Protein AF-0000000073393598 (afdb_homodimer)

Solvent-accessible surface area (backbone atoms only — not comparable to full-atom values): 17727 Å² total; per-residue (Å²): 134,82,70,74,71,70,54,75,72,60,70,64,51,89,76,63,52,65,67,56,37,42,49,38,37,44,49,34,50,40,52,52,46,27,72,59,29,50,80,73,75,47,52,47,86,48,45,63,59,40,44,48,28,66,75,59,46,59,45,37,70,65,58,53,20,62,73,59,70,43,54,69,69,61,46,51,52,47,50,51,51,34,37,76,71,49,28,32,44,77,40,70,26,90,89,40,75,89,38,53,37,34,28,58,30,73,62,21,44,54,50,25,52,49,49,51,50,50,50,52,53,54,49,50,55,38,40,66,71,57,73,46,59,63,66,57,54,46,53,52,40,50,49,43,32,54,41,38,50,48,52,39,52,52,51,55,50,50,62,73,74,101,134,83,70,75,67,74,56,74,67,70,69,63,49,89,75,65,51,65,68,56,40,44,50,39,34,45,50,34,50,40,52,52,45,27,71,58,29,49,81,74,76,46,50,49,86,47,46,64,59,39,44,48,28,66,74,59,45,60,45,37,68,65,57,54,20,62,74,58,71,42,53,70,70,61,45,51,52,48,50,51,51,35,37,76,72,50,27,34,44,78,40,70,27,89,89,41,75,89,36,53,35,33,30,58,31,73,63,21,45,55,51,25,52,49,50,51,50,50,50,50,53,55,49,51,54,39,42,65,72,58,75,48,60,62,66,58,53,45,52,51,40,49,47,44,32,53,42,38,51,50,52,37,52,51,52,54,49,50,62,73,75,100

pLDDT: mean 86.16, std 16.55, range [18.06, 98.69]

Foldseek 3Di:
DCPVCPPPCVPVPPPDDPVNVVVVVVVVVQVLLQVPCVVLVDGPLLLQVLLVCLVVQKDFLVVSCVVVVNDSVVSVVSLVVCVVSQQKDWAADPVHRVTIMIGGDPNSNVSNVVSVVSVVVVVVVVCVVVVDDPVVVVVVVVVVVVVVVVVVVVVVVVVVVD/DCPPPPPPCVPVPPPDDPVNVVVVVVVVVQVLLQVPCVVLVDGPLLLLVLLVCLVVQKDFLVVSCVVVVNDSVSSVVSLVVCVVSQQKDWAADPVHRVTIMIGGDPNSNVSNVVSVVSVVVVVVVVCVVVVDDPVVVVVVVVVVVVVVVVVVVVVVVVVVVD

Radius of gyration: 20.67 Å; Cα contacts (8 Å, |Δi|>4): 346; chains: 2; bounding box: 46×52×54 Å

Structure (mmCIF, N/CA/C/O backbone):
data_AF-0000000073393598-model_v1
#
loop_
_entity.id
_entity.type
_entity.pdbx_description
1 polymer 'Transcriptional regulator, MarR family'
#
loop_
_atom_site.group_PDB
_atom_site.id
_atom_site.type_symbol
_atom_site.label_atom_id
_atom_site.label_alt_id
_atom_site.label_comp_id
_atom_site.label_asym_id
_atom_site.label_entity_id
_atom_site.label_seq_id
_atom_site.pdbx_PDB_ins_code
_atom_site.Cartn_x
_atom_site.Cartn_y
_atom_site.Cartn_z
_atom_site.occupancy
_atom_site.B_iso_or_equiv
_atom_site.auth_seq_id
_atom_site.auth_comp_id
_atom_site.auth_asym_id
_atom_site.auth_atom_id
_atom_site.pdbx_PDB_model_num
ATOM 1 N N . MET A 1 1 ? 19.641 10.109 -24.188 1 18.06 1 MET A N 1
ATOM 2 C CA . MET A 1 1 ? 18.344 10.547 -23.672 1 18.06 1 MET A CA 1
ATOM 3 C C . MET A 1 1 ? 17.469 9.344 -23.344 1 18.06 1 MET A C 1
ATOM 5 O O . MET A 1 1 ? 16.766 8.828 -24.203 1 18.06 1 MET A O 1
ATOM 9 N N . ILE A 1 2 ? 17.922 8.297 -22.75 1 20.64 2 ILE A N 1
ATOM 10 C CA . ILE A 1 2 ? 17.547 6.887 -22.719 1 20.64 2 ILE A CA 1
ATOM 11 C C . ILE A 1 2 ? 16.266 6.707 -21.922 1 20.64 2 ILE A C 1
ATOM 13 O O . ILE A 1 2 ? 16.234 6.961 -20.719 1 20.64 2 ILE A O 1
ATOM 17 N N . PHE A 1 3 ? 15.148 7.117 -22.516 1 23.72 3 PHE A N 1
ATOM 18 C CA . PHE A 1 3 ? 13.734 6.902 -22.219 1 23.72 3 PHE A CA 1
ATOM 19 C C . PHE A 1 3 ? 13.5 5.496 -21.688 1 23.72 3 PHE A C 1
ATOM 21 O O . PHE A 1 3 ? 13.703 4.512 -22.406 1 23.72 3 PHE A O 1
ATOM 28 N N . MET A 1 4 ? 14 5.25 -20.688 1 27.27 4 MET A N 1
ATOM 29 C CA . MET A 1 4 ? 13.781 3.896 -20.188 1 27.27 4 MET A CA 1
ATOM 30 C C . MET A 1 4 ? 12.336 3.465 -20.406 1 27.27 4 MET A C 1
ATOM 32 O O . MET A 1 4 ? 11.406 4.168 -20 1 27.27 4 MET A O 1
ATOM 36 N N . LYS A 1 5 ? 12.055 2.867 -21.516 1 28.53 5 LYS A N 1
ATOM 37 C CA . LYS A 1 5 ? 10.812 2.316 -22.047 1 28.53 5 LYS A CA 1
ATOM 38 C C . LYS A 1 5 ? 10 1.634 -20.953 1 28.53 5 LYS A C 1
ATOM 40 O O . LYS A 1 5 ? 10.43 0.616 -20.406 1 28.53 5 LYS A O 1
ATOM 45 N N . CYS A 1 6 ? 9.594 2.367 -20.094 1 33.41 6 CYS A N 1
ATOM 46 C CA . CYS A 1 6 ? 8.539 1.72 -19.328 1 33.41 6 CYS A CA 1
ATOM 47 C C . CYS A 1 6 ? 7.645 0.88 -20.234 1 33.41 6 CYS A C 1
ATOM 49 O O . CYS A 1 6 ? 7.035 1.401 -21.156 1 33.41 6 CYS A O 1
ATOM 51 N N . ASP A 1 7 ? 7.926 -0.216 -20.594 1 34.25 7 ASP A N 1
ATOM 52 C CA . ASP A 1 7 ? 7.18 -1.034 -21.547 1 34.25 7 ASP A CA 1
ATOM 53 C C . ASP A 1 7 ? 5.68 -0.964 -21.266 1 34.25 7 ASP A C 1
ATOM 55 O O . ASP A 1 7 ? 5.195 -1.534 -20.297 1 34.25 7 ASP A O 1
ATOM 59 N N . VAL A 1 8 ? 4.996 0.08 -21.578 1 41.62 8 VAL A N 1
ATOM 60 C CA . VAL A 1 8 ? 3.547 0.219 -21.672 1 41.62 8 VAL A CA 1
ATOM 61 C C . VAL A 1 8 ? 2.908 -1.154 -21.859 1 41.62 8 VAL A C 1
ATOM 63 O O . VAL A 1 8 ? 1.719 -1.336 -21.594 1 41.62 8 VAL A O 1
ATOM 66 N N . ASN A 1 9 ? 3.629 -1.902 -22.531 1 44.19 9 ASN A N 1
ATOM 67 C CA . ASN A 1 9 ? 3.143 -3.266 -22.719 1 44.19 9 ASN A CA 1
ATOM 68 C C . ASN A 1 9 ? 3.18 -4.059 -21.422 1 44.19 9 ASN A C 1
ATOM 70 O O . ASN A 1 9 ? 2.912 -5.262 -21.406 1 44.19 9 ASN A O 1
ATOM 74 N N . LEU A 1 10 ? 3.639 -3.291 -20.469 1 46.38 10 LEU A N 1
ATOM 75 C CA . LEU A 1 10 ? 3.717 -3.85 -19.125 1 46.38 10 LEU A CA 1
ATOM 76 C C . LEU A 1 10 ? 2.332 -3.951 -18.484 1 46.38 10 LEU A C 1
ATOM 78 O O . LEU A 1 10 ? 1.525 -3.023 -18.609 1 46.38 10 LEU A O 1
ATOM 82 N N . PHE A 1 11 ? 1.829 -4.984 -18.375 1 58.16 11 PHE A N 1
ATOM 83 C CA . PHE A 1 11 ? 0.597 -5.371 -17.703 1 58.16 11 PHE A CA 1
ATOM 84 C C . PHE A 1 11 ? -0.546 -5.512 -18.703 1 58.16 11 PHE A C 1
ATOM 86 O O . PHE A 1 11 ? -1.709 -5.289 -18.359 1 58.16 11 PHE A O 1
ATOM 93 N N . LYS A 1 12 ? -0.204 -5.367 -19.953 1 54.5 12 LYS A N 1
ATOM 94 C CA . LYS A 1 12 ? -1.256 -5.488 -20.953 1 54.5 12 LYS A CA 1
ATOM 95 C C . LYS A 1 12 ? -2.035 -6.789 -20.781 1 54.5 12 LYS A C 1
ATOM 97 O O . LYS A 1 12 ? -3.084 -6.977 -21.406 1 54.5 12 LYS A O 1
ATOM 102 N N . ASN A 1 13 ? -1.467 -7.602 -19.938 1 56.19 13 ASN A N 1
ATOM 103 C CA . ASN A 1 13 ? -2.17 -8.875 -19.828 1 56.19 13 ASN A CA 1
ATOM 104 C C . ASN A 1 13 ? -3.461 -8.734 -19.031 1 56.19 13 ASN A C 1
ATOM 106 O O . ASN A 1 13 ? -3.473 -8.117 -17.969 1 56.19 13 ASN A O 1
ATOM 110 N N . ASP A 1 14 ? -4.574 -9.008 -19.688 1 57.41 14 ASP A N 1
ATOM 111 C CA . ASP A 1 14 ? -5.934 -8.992 -19.156 1 57.41 14 ASP A CA 1
ATOM 112 C C . ASP A 1 14 ? -6.016 -9.695 -17.812 1 57.41 14 ASP A C 1
ATOM 114 O O . ASP A 1 14 ? -7.035 -9.617 -17.125 1 57.41 14 ASP A O 1
ATOM 118 N N . ASP A 1 15 ? -4.891 -10.117 -17.406 1 68.38 15 ASP A N 1
ATOM 119 C CA . ASP A 1 15 ? -5.039 -10.961 -16.219 1 68.38 15 ASP A CA 1
ATOM 120 C C . ASP A 1 15 ? -4.516 -10.242 -14.977 1 68.38 15 ASP A C 1
ATOM 122 O O . ASP A 1 15 ? -4.52 -10.812 -13.883 1 68.38 15 ASP A O 1
ATOM 126 N N . ILE A 1 16 ? -4.188 -9.031 -15.258 1 77.38 16 ILE A N 1
ATOM 127 C CA . ILE A 1 16 ? -3.691 -8.336 -14.07 1 77.38 16 ILE A CA 1
ATOM 128 C C . ILE A 1 16 ? -4.867 -7.832 -13.234 1 77.38 16 ILE A C 1
ATOM 130 O O . ILE A 1 16 ? -5.805 -7.234 -13.773 1 77.38 16 ILE A O 1
ATOM 134 N N . LYS A 1 17 ? -4.77 -8.125 -11.992 1 81.62 17 LYS A N 1
ATOM 135 C CA . LYS A 1 17 ? -5.867 -7.82 -11.078 1 81.62 17 LYS A CA 1
ATOM 136 C C . LYS A 1 17 ? -5.793 -6.371 -10.594 1 81.62 17 LYS A C 1
ATOM 138 O O . LYS A 1 17 ? -4.719 -5.773 -10.578 1 81.62 17 LYS A O 1
ATOM 143 N N . PHE A 1 18 ? -6.906 -5.809 -10.281 1 87.19 18 PHE A N 1
ATOM 144 C CA . PHE A 1 18 ? -7.062 -4.465 -9.742 1 87.19 18 PHE A CA 1
ATOM 145 C C . PHE A 1 18 ? -6.125 -4.242 -8.555 1 87.19 18 PHE A C 1
ATOM 147 O O . PHE A 1 18 ? -5.438 -3.221 -8.484 1 87.19 18 PHE A O 1
ATOM 154 N N . ILE A 1 19 ? -6.043 -5.223 -7.703 1 89.25 19 ILE A N 1
ATOM 155 C CA . ILE A 1 19 ? -5.281 -5.098 -6.465 1 89.25 19 ILE A CA 1
ATOM 156 C C . ILE A 1 19 ? -3.789 -5.012 -6.781 1 89.25 19 ILE A C 1
ATOM 158 O O . ILE A 1 19 ? -3.031 -4.355 -6.062 1 89.25 19 ILE A O 1
ATOM 162 N N . THR A 1 20 ? -3.371 -5.621 -7.855 1 90.75 20 THR A N 1
ATOM 163 C CA . THR A 1 20 ? -1.98 -5.543 -8.289 1 90.75 20 THR A CA 1
ATOM 164 C C . THR A 1 20 ? -1.613 -4.109 -8.664 1 90.75 20 THR A C 1
ATOM 166 O O . THR A 1 20 ? -0.559 -3.607 -8.266 1 90.75 20 THR A O 1
ATOM 169 N N . PHE A 1 21 ? -2.49 -3.484 -9.352 1 91.56 21 PHE A N 1
ATOM 170 C CA . PHE A 1 21 ? -2.26 -2.096 -9.727 1 91.56 21 PHE A CA 1
ATOM 171 C C . PHE A 1 21 ? -2.18 -1.203 -8.5 1 91.56 21 PHE A C 1
ATOM 173 O O . PHE A 1 21 ? -1.275 -0.373 -8.383 1 91.56 21 PHE A O 1
ATOM 180 N N . ILE A 1 22 ? -3.059 -1.401 -7.555 1 93.81 22 ILE A N 1
ATOM 181 C CA . ILE A 1 22 ? -3.086 -0.609 -6.332 1 93.81 22 ILE A CA 1
ATOM 182 C C . ILE A 1 22 ? -1.756 -0.749 -5.594 1 93.81 22 ILE A C 1
ATOM 184 O O . ILE A 1 22 ? -1.181 0.246 -5.145 1 93.81 22 ILE A O 1
ATOM 188 N N . SER A 1 23 ? -1.284 -1.948 -5.527 1 94.25 23 SER A N 1
ATOM 189 C CA . SER A 1 23 ? -0.05 -2.227 -4.801 1 94.25 23 SER A CA 1
ATOM 190 C C . SER A 1 23 ? 1.146 -1.551 -5.461 1 94.25 23 SER A C 1
ATOM 192 O O . SER A 1 23 ? 2.006 -0.991 -4.777 1 94.25 23 SER A O 1
ATOM 194 N N . ILE A 1 24 ? 1.188 -1.617 -6.75 1 93.44 24 ILE A N 1
ATOM 195 C CA . ILE A 1 24 ? 2.301 -1.023 -7.484 1 93.44 24 ILE A CA 1
ATOM 196 C C . ILE A 1 24 ? 2.262 0.496 -7.34 1 93.44 24 ILE A C 1
ATOM 198 O O . ILE A 1 24 ? 3.285 1.127 -7.07 1 93.44 24 ILE A O 1
ATOM 202 N N . ILE A 1 25 ? 1.085 1.089 -7.523 1 94.31 25 ILE A N 1
ATOM 203 C CA . ILE A 1 25 ? 0.929 2.533 -7.398 1 94.31 25 ILE A CA 1
ATOM 204 C C . ILE A 1 25 ? 1.371 2.98 -6.008 1 94.31 25 ILE A C 1
ATOM 206 O O . ILE A 1 25 ? 2.127 3.945 -5.871 1 94.31 25 ILE A O 1
ATOM 210 N N . HIS A 1 26 ? 0.878 2.305 -5.031 1 95.44 26 HIS A N 1
ATOM 211 C CA . HIS A 1 26 ? 1.228 2.641 -3.656 1 95.44 26 HIS A CA 1
ATOM 212 C C . HIS A 1 26 ? 2.736 2.568 -3.438 1 95.44 26 HIS A C 1
ATOM 214 O O . HIS A 1 26 ? 3.324 3.463 -2.828 1 95.44 26 HIS A O 1
ATOM 220 N N . ARG A 1 27 ? 3.354 1.553 -3.896 1 94.19 27 ARG A N 1
ATOM 221 C CA . ARG A 1 27 ? 4.793 1.381 -3.727 1 94.19 27 ARG A CA 1
ATOM 222 C C . ARG A 1 27 ? 5.562 2.486 -4.438 1 94.19 27 ARG A C 1
ATOM 224 O O . ARG A 1 27 ? 6.551 3.004 -3.908 1 94.19 27 ARG A O 1
ATOM 231 N N . GLN A 1 28 ? 5.18 2.732 -5.676 1 94.12 28 GLN A N 1
ATOM 232 C CA . GLN A 1 28 ? 5.852 3.791 -6.422 1 94.12 28 GLN A CA 1
ATOM 233 C C . GLN A 1 28 ? 5.75 5.129 -5.695 1 94.12 28 GLN A C 1
ATOM 235 O O . GLN A 1 28 ? 6.719 5.891 -5.652 1 94.12 28 GLN A O 1
ATOM 240 N N . TYR A 1 29 ? 4.57 5.414 -5.188 1 95.31 29 TYR A N 1
ATOM 241 C CA . TYR A 1 29 ? 4.367 6.652 -4.441 1 95.31 29 TYR A CA 1
ATOM 242 C C . TYR A 1 29 ? 5.246 6.695 -3.201 1 95.31 29 TYR A C 1
ATOM 244 O O . TYR A 1 29 ? 5.832 7.734 -2.881 1 95.31 29 TYR A O 1
ATOM 252 N N . MET A 1 30 ? 5.293 5.59 -2.473 1 95 30 MET A N 1
ATOM 253 C CA . MET A 1 30 ? 6.121 5.52 -1.271 1 95 30 MET A CA 1
ATOM 254 C C . MET A 1 30 ? 7.586 5.785 -1.604 1 95 30 MET A C 1
ATOM 256 O O . MET A 1 30 ? 8.273 6.488 -0.867 1 95 30 MET A O 1
ATOM 260 N N . ILE A 1 31 ? 8.055 5.215 -2.654 1 94 31 ILE A N 1
ATOM 261 C CA . ILE A 1 31 ? 9.43 5.43 -3.08 1 94 31 ILE A CA 1
ATOM 262 C C . ILE A 1 31 ? 9.641 6.902 -3.42 1 94 31 ILE A C 1
ATOM 264 O O . ILE A 1 31 ? 10.633 7.508 -2.992 1 94 31 ILE A O 1
ATOM 268 N N . TYR A 1 32 ? 8.711 7.453 -4.168 1 94.44 32 TYR A N 1
ATOM 269 C CA . TYR A 1 32 ? 8.742 8.859 -4.555 1 94.44 32 TYR A CA 1
ATOM 270 C C . TYR A 1 32 ? 8.852 9.758 -3.33 1 94.44 32 TYR A C 1
ATOM 272 O O . TYR A 1 32 ? 9.711 10.648 -3.281 1 94.44 32 TYR A O 1
ATOM 280 N N . LEU A 1 33 ? 8.039 9.516 -2.305 1 95.69 33 LEU A N 1
ATOM 281 C CA . LEU A 1 33 ? 8.031 10.344 -1.102 1 95.69 33 LEU A CA 1
ATOM 282 C C . LEU A 1 33 ? 9.281 10.102 -0.266 1 95.69 33 LEU A C 1
ATOM 284 O O . LEU A 1 33 ? 9.82 11.039 0.333 1 95.69 33 LEU A O 1
ATOM 288 N N . ASN A 1 34 ? 9.766 8.914 -0.202 1 95.19 34 ASN A N 1
ATOM 289 C CA . ASN A 1 34 ? 10.938 8.57 0.603 1 95.19 34 ASN A CA 1
ATOM 290 C C . ASN A 1 34 ? 12.203 9.211 0.05 1 95.19 34 ASN A C 1
ATOM 292 O O . ASN A 1 34 ? 13.18 9.406 0.782 1 95.19 34 ASN A O 1
ATOM 296 N N . ASN A 1 35 ? 12.188 9.43 -1.208 1 93 35 ASN A N 1
ATOM 297 C CA . ASN A 1 35 ? 13.336 10.125 -1.777 1 93 35 ASN A CA 1
ATOM 298 C C . ASN A 1 35 ? 13.586 11.453 -1.075 1 93 35 ASN A C 1
ATOM 300 O O . ASN A 1 35 ? 14.734 11.883 -0.938 1 93 35 ASN A O 1
ATOM 304 N N . TYR A 1 36 ? 12.562 12.047 -0.613 1 93 36 TYR A N 1
ATOM 305 C CA . TYR A 1 36 ? 12.672 13.297 0.124 1 93 36 TYR A CA 1
ATOM 306 C C . TYR A 1 36 ? 12.766 13.039 1.623 1 93 36 TYR A C 1
ATOM 308 O O . TYR A 1 36 ? 13.617 13.617 2.303 1 93 36 TYR A O 1
ATOM 316 N N . LEU A 1 37 ? 12.008 12.141 2.168 1 96.5 37 LEU A N 1
ATOM 317 C CA . LEU A 1 37 ? 11.812 12.039 3.609 1 96.5 37 LEU A CA 1
ATOM 318 C C . LEU A 1 37 ? 12.992 11.336 4.273 1 96.5 37 LEU A C 1
ATOM 320 O O . LEU A 1 37 ? 13.219 11.492 5.473 1 96.5 37 LEU A O 1
ATOM 324 N N . LYS A 1 38 ? 13.719 10.625 3.498 1 92.69 38 LYS A N 1
ATOM 325 C CA . LYS A 1 38 ? 14.891 9.953 4.043 1 92.69 38 LYS A CA 1
ATOM 326 C C . LYS A 1 38 ? 15.875 10.953 4.645 1 92.69 38 LYS A C 1
ATOM 328 O O . LYS A 1 38 ? 16.484 10.688 5.684 1 92.69 38 LYS A O 1
ATOM 333 N N . LYS A 1 39 ? 16 12.023 3.99 1 94.56 39 LYS A N 1
ATOM 334 C CA . LYS A 1 39 ? 16.938 13.055 4.457 1 94.56 39 LYS A CA 1
ATOM 335 C C . LYS A 1 39 ? 16.453 13.672 5.766 1 94.56 39 LYS A C 1
ATOM 337 O O . LYS A 1 39 ? 17.25 14.219 6.527 1 94.56 39 LYS A O 1
ATOM 342 N N . GLU A 1 40 ? 15.18 13.602 6 1 96 40 GLU A N 1
ATOM 343 C CA . GLU A 1 40 ? 14.594 14.156 7.215 1 96 40 GLU A CA 1
ATOM 344 C C . GLU A 1 40 ? 14.602 13.133 8.344 1 96 40 GLU A C 1
ATOM 346 O O . GLU A 1 40 ? 14.203 13.438 9.469 1 96 40 GLU A O 1
ATOM 351 N N . GLY A 1 41 ? 15.016 11.867 8.07 1 95.69 41 GLY A N 1
ATOM 352 C CA . GLY A 1 41 ? 15.117 10.828 9.086 1 95.69 41 GLY A CA 1
ATOM 353 C C . GLY A 1 41 ? 13.805 10.117 9.344 1 95.69 41 GLY A C 1
ATOM 354 O O . GLY A 1 41 ? 13.633 9.469 10.375 1 95.69 41 GLY A O 1
ATOM 355 N N . ILE A 1 42 ? 12.828 10.383 8.539 1 97 42 ILE A N 1
ATOM 356 C CA . ILE A 1 42 ? 11.555 9.688 8.633 1 97 42 ILE A CA 1
ATOM 357 C C . ILE A 1 42 ? 11.219 9.039 7.289 1 97 42 ILE A C 1
ATOM 359 O O . ILE A 1 42 ? 12.023 9.078 6.355 1 97 42 ILE A O 1
ATOM 363 N N . THR A 1 43 ? 10.055 8.32 7.223 1 96.25 43 THR A N 1
ATOM 364 C CA . THR A 1 43 ? 9.664 7.621 6.004 1 96.25 43 THR A CA 1
ATOM 365 C C . THR A 1 43 ? 8.266 8.047 5.566 1 96.25 43 THR A C 1
ATOM 367 O O . THR A 1 43 ? 7.578 8.781 6.281 1 96.25 43 THR A O 1
ATOM 370 N N . ALA A 1 44 ? 7.887 7.559 4.41 1 96.25 44 ALA A N 1
ATOM 371 C CA . ALA A 1 44 ? 6.586 7.871 3.83 1 96.25 44 ALA A CA 1
ATOM 372 C C . ALA A 1 44 ? 5.453 7.391 4.734 1 96.25 44 ALA A C 1
ATOM 374 O O . ALA A 1 44 ? 4.336 7.914 4.672 1 96.25 44 ALA A O 1
ATOM 375 N N . SER A 1 45 ? 5.664 6.43 5.594 1 95.25 45 SER A N 1
ATOM 376 C CA . SER A 1 45 ? 4.641 5.91 6.496 1 95.25 45 SER A CA 1
ATOM 377 C C . SER A 1 45 ? 4.242 6.953 7.535 1 95.25 45 SER A C 1
ATOM 379 O O . SER A 1 45 ? 3.182 6.844 8.156 1 95.25 45 SER A O 1
ATOM 381 N N . HIS A 1 46 ? 5.031 7.926 7.734 1 97.31 46 HIS A N 1
ATOM 382 C CA . HIS A 1 46 ? 4.758 8.969 8.719 1 97.31 46 HIS A CA 1
ATOM 383 C C . HIS A 1 46 ? 4.016 10.141 8.086 1 97.31 46 HIS A C 1
ATOM 385 O O . HIS A 1 46 ? 3.453 10.977 8.797 1 97.31 46 HIS A O 1
ATOM 391 N N . ALA A 1 47 ? 3.969 10.203 6.785 1 96.31 47 ALA A N 1
ATOM 392 C CA . ALA A 1 47 ? 3.453 11.344 6.039 1 96.31 47 ALA A CA 1
ATOM 393 C C . ALA A 1 47 ? 1.98 11.594 6.355 1 96.31 47 ALA A C 1
ATOM 395 O O . ALA A 1 47 ? 1.556 12.734 6.523 1 96.31 47 ALA A O 1
ATOM 396 N N . PRO A 1 48 ? 1.164 10.539 6.465 1 94.88 48 PRO A N 1
ATOM 397 C CA . PRO A 1 48 ? -0.25 10.781 6.758 1 94.88 48 PRO A CA 1
ATOM 398 C C . PRO A 1 48 ? -0.462 11.531 8.07 1 94.88 48 PRO A C 1
ATOM 400 O O . PRO A 1 48 ? -1.332 12.398 8.156 1 94.88 48 PRO A O 1
ATOM 403 N N . ILE A 1 49 ? 0.344 11.258 9.023 1 96.38 49 ILE A N 1
ATOM 404 C CA . ILE A 1 49 ? 0.212 11.891 10.336 1 96.38 49 ILE A CA 1
ATOM 405 C C . ILE A 1 49 ? 0.548 13.375 10.227 1 96.38 49 ILE A C 1
ATOM 407 O O . ILE A 1 49 ? -0.212 14.227 10.695 1 96.38 49 ILE A O 1
ATOM 411 N N . LEU A 1 50 ? 1.641 13.688 9.578 1 97.44 50 LEU A N 1
ATOM 412 C CA . LEU A 1 50 ? 2.068 15.07 9.414 1 97.44 50 LEU A CA 1
ATOM 413 C C . LEU A 1 50 ? 1.054 15.852 8.586 1 97.44 50 LEU A C 1
ATOM 415 O O . LEU A 1 50 ? 0.729 17 8.922 1 97.44 50 LEU A O 1
ATOM 419 N N . SER A 1 51 ? 0.593 15.242 7.555 1 94.75 51 SER A N 1
ATOM 420 C CA . SER A 1 51 ? -0.387 15.891 6.691 1 94.75 51 SER A CA 1
ATOM 421 C C . SER A 1 51 ? -1.682 16.172 7.441 1 94.75 51 SER A C 1
ATOM 423 O O . SER A 1 51 ? -2.281 17.25 7.277 1 94.75 51 SER A O 1
ATOM 425 N N . TYR A 1 52 ? -2.113 15.211 8.219 1 94.06 52 TYR A N 1
ATOM 426 C CA . TYR A 1 52 ? -3.344 15.367 8.984 1 94.06 52 TYR A CA 1
ATOM 427 C C . TYR A 1 52 ? -3.221 16.516 9.977 1 94.06 52 TYR A C 1
ATOM 429 O O . TYR A 1 52 ? -4.141 17.312 10.125 1 94.06 52 TYR A O 1
ATOM 437 N N . LEU A 1 53 ? -2.137 16.625 10.609 1 96.12 53 LEU A N 1
ATOM 438 C CA . LEU A 1 53 ? -1.909 17.656 11.617 1 96.12 53 LEU A CA 1
ATOM 439 C C . LEU A 1 53 ? -1.746 19.016 10.977 1 96.12 53 LEU A C 1
ATOM 441 O O . LEU A 1 53 ? -2.016 20.047 11.609 1 96.12 53 LEU A O 1
ATOM 445 N N . LEU A 1 54 ? -1.229 19 9.773 1 94.25 54 LEU A N 1
ATOM 446 C CA . LEU A 1 54 ? -1.173 20.266 9.031 1 94.25 54 LEU A CA 1
ATOM 447 C C . LEU A 1 54 ? -2.576 20.797 8.75 1 94.25 54 LEU A C 1
ATOM 449 O O . LEU A 1 54 ? -2.818 22 8.836 1 94.25 54 LEU A O 1
ATOM 453 N N . TYR A 1 55 ? -3.434 19.906 8.438 1 90.19 55 TYR A N 1
ATOM 454 C CA . TYR A 1 55 ? -4.805 20.25 8.078 1 90.19 55 TYR A CA 1
ATOM 455 C C . TYR A 1 55 ? -5.625 20.594 9.32 1 90.19 55 TYR A C 1
ATOM 457 O O . TYR A 1 55 ? -6.379 21.578 9.32 1 90.19 55 TYR A O 1
ATOM 465 N N . LYS A 1 56 ? -5.52 19.844 10.453 1 91.31 56 LYS A N 1
ATOM 466 C CA . LYS A 1 56 ? -6.383 19.969 11.625 1 91.31 56 LYS A CA 1
ATOM 467 C C . LYS A 1 56 ? -5.723 20.828 12.695 1 91.31 56 LYS A C 1
ATOM 469 O O . LYS A 1 56 ? -6.387 21.297 13.625 1 91.31 56 LYS A O 1
ATOM 474 N N . ASP A 1 57 ? -4.391 21.062 12.617 1 91 57 ASP A N 1
ATOM 475 C CA . ASP A 1 57 ? -3.566 21.781 13.578 1 91 57 ASP A CA 1
ATOM 476 C C . ASP A 1 57 ? -3.357 20.969 14.852 1 91 57 ASP A C 1
ATOM 478 O O . ASP A 1 57 ? -2.221 20.656 15.211 1 91 57 ASP A O 1
ATOM 482 N N . ILE A 1 58 ? -4.566 20.609 15.5 1 93.12 58 ILE A N 1
ATOM 483 C CA . ILE A 1 58 ? -4.516 19.766 16.688 1 93.12 58 ILE A CA 1
ATOM 484 C C . ILE A 1 58 ? -5.371 18.516 16.469 1 93.12 58 ILE A C 1
ATOM 486 O O . ILE A 1 58 ? -6.477 18.609 15.938 1 93.12 58 ILE A O 1
ATOM 490 N N . SER A 1 59 ? -4.758 17.391 16.859 1 94.56 59 SER A N 1
ATOM 491 C CA . SER A 1 59 ? -5.527 16.141 16.781 1 94.56 59 SER A CA 1
ATOM 492 C C . SER A 1 59 ? -5.035 15.117 17.797 1 94.56 59 SER A C 1
ATOM 494 O O . SER A 1 59 ? -4.207 15.43 18.656 1 94.56 59 SER A O 1
ATOM 496 N N . TYR A 1 60 ? -5.68 13.922 17.766 1 94.56 60 TYR A N 1
ATOM 497 C CA . TYR A 1 60 ? -5.395 12.844 18.688 1 94.56 60 TYR A CA 1
ATOM 498 C C . TYR A 1 60 ? -5.016 11.57 17.953 1 94.56 60 TYR A C 1
ATOM 500 O O . TYR A 1 60 ? -5.402 11.375 16.797 1 94.56 60 TYR A O 1
ATOM 508 N N . GLN A 1 61 ? -4.203 10.797 18.641 1 94.19 61 GLN A N 1
ATOM 509 C CA . GLN A 1 61 ? -3.709 9.562 18.047 1 94.19 61 GLN A CA 1
ATOM 510 C C . GLN A 1 61 ? -4.855 8.711 17.5 1 94.19 61 GLN A C 1
ATOM 512 O O . GLN A 1 61 ? -4.793 8.219 16.375 1 94.19 61 GLN A O 1
ATOM 517 N N . GLU A 1 62 ? -5.887 8.625 18.281 1 93.19 62 GLU A N 1
ATOM 518 C CA . GLU A 1 62 ? -7.027 7.789 17.906 1 93.19 62 GLU A CA 1
ATOM 519 C C . GLU A 1 62 ? -7.723 8.328 16.656 1 93.19 62 GLU A C 1
ATOM 521 O O . GLU A 1 62 ? -8.125 7.562 15.781 1 93.19 62 GLU A O 1
ATOM 526 N N . GLU A 1 63 ? -7.867 9.578 16.594 1 92.44 63 GLU A N 1
ATOM 527 C CA . GLU A 1 63 ? -8.516 10.211 15.453 1 92.44 63 GLU A CA 1
ATOM 528 C C . GLU A 1 63 ? -7.723 9.992 14.172 1 92.44 63 GLU A C 1
ATOM 530 O O . GLU A 1 63 ? -8.289 9.664 13.133 1 92.44 63 GLU A O 1
ATOM 535 N N . ILE A 1 64 ? -6.441 10.164 14.281 1 93.06 64 ILE A N 1
ATOM 536 C CA . ILE A 1 64 ? -5.566 9.984 13.125 1 93.06 64 ILE A CA 1
ATOM 537 C C . ILE A 1 64 ? -5.605 8.531 12.664 1 93.06 64 ILE A C 1
ATOM 539 O O . ILE A 1 64 ? -5.777 8.25 11.477 1 93.06 64 ILE A O 1
ATOM 543 N N . GLY A 1 65 ? -5.469 7.617 13.578 1 93.62 65 GLY A N 1
ATOM 544 C CA . GLY A 1 65 ? -5.547 6.203 13.258 1 93.62 65 GLY A CA 1
ATOM 545 C C . GLY A 1 65 ? -6.859 5.809 12.602 1 93.62 65 GLY A C 1
ATOM 546 O O . GLY A 1 65 ? -6.867 5.086 11.602 1 93.62 65 GLY A O 1
ATOM 547 N N . ASN A 1 66 ? -7.977 6.324 13.117 1 90 66 ASN A N 1
ATOM 548 C CA . ASN A 1 66 ? -9.305 6.039 12.586 1 90 66 ASN A CA 1
ATOM 549 C C . ASN A 1 66 ? -9.469 6.602 11.18 1 90 66 ASN A C 1
ATOM 551 O O . ASN A 1 66 ? -10.086 5.969 10.32 1 90 66 ASN A O 1
ATOM 555 N N . HIS A 1 67 ? -8.953 7.785 10.984 1 87.5 67 HIS A N 1
ATOM 556 C CA . HIS A 1 67 ? -9.094 8.445 9.695 1 87.5 67 HIS A CA 1
ATOM 557 C C . HIS A 1 67 ? -8.383 7.668 8.594 1 87.5 67 HIS A C 1
ATOM 559 O O . HIS A 1 67 ? -8.93 7.488 7.504 1 87.5 67 HIS A O 1
ATOM 565 N N . PHE A 1 68 ? -7.215 7.133 8.867 1 89.5 68 PHE A N 1
ATOM 566 C CA . PHE A 1 68 ? -6.41 6.477 7.844 1 89.5 68 PHE A CA 1
ATOM 567 C C . PHE A 1 68 ? -6.484 4.961 7.98 1 89.5 68 PHE A C 1
ATOM 569 O O . PHE A 1 68 ? -5.852 4.23 7.2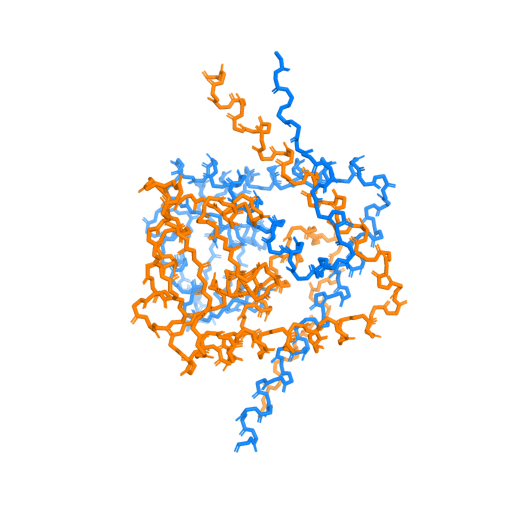19 1 89.5 68 PHE A O 1
ATOM 576 N N . LYS A 1 69 ? -7.262 4.484 8.961 1 89.62 69 LYS A N 1
ATOM 577 C CA . LYS A 1 69 ? -7.457 3.059 9.211 1 89.62 69 LYS A CA 1
ATOM 578 C C . LYS A 1 69 ? -6.129 2.367 9.516 1 89.62 69 LYS A C 1
ATOM 580 O O . LYS A 1 69 ? -5.816 1.327 8.93 1 89.62 69 LYS A O 1
ATOM 585 N N . ILE A 1 70 ? -5.426 3.004 10.352 1 91.56 70 ILE 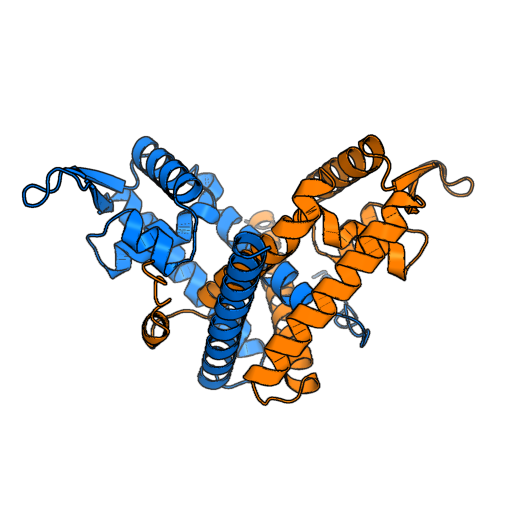A N 1
ATOM 586 C CA . ILE A 1 70 ? -4.172 2.467 10.867 1 91.56 70 ILE A CA 1
ATOM 587 C C . ILE A 1 70 ? -4.379 1.945 12.289 1 91.56 70 ILE A C 1
ATOM 589 O O . ILE A 1 70 ? -5.055 2.584 13.102 1 91.56 70 ILE A O 1
ATOM 593 N N . ASP A 1 71 ? -3.828 0.854 12.578 1 90.44 71 ASP A N 1
ATOM 594 C CA . ASP A 1 71 ? -4.055 0.244 13.883 1 90.44 71 ASP A CA 1
ATOM 595 C C . ASP A 1 71 ? -3.34 1.022 14.984 1 90.44 71 ASP A C 1
ATOM 597 O O . ASP A 1 71 ? -2.352 1.712 14.719 1 90.44 71 ASP A O 1
ATOM 601 N N . LYS A 1 72 ? -3.779 0.783 16.188 1 92.44 72 LYS A N 1
ATOM 602 C CA . LYS A 1 72 ? -3.363 1.564 17.344 1 92.44 72 LYS A CA 1
ATOM 603 C C . LYS A 1 72 ? -1.867 1.416 17.609 1 92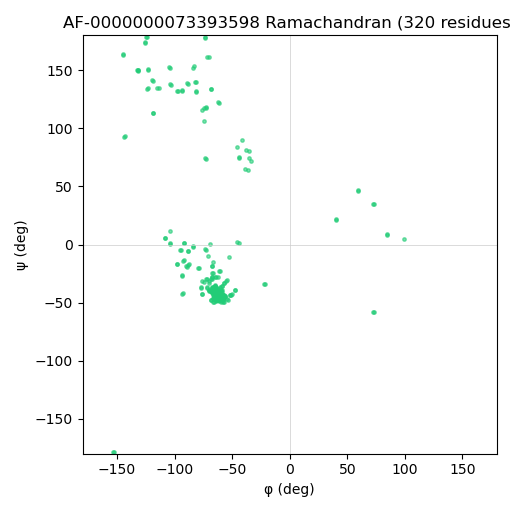.44 72 LYS A C 1
ATOM 605 O O . LYS A 1 72 ? -1.188 2.393 17.938 1 92.44 72 LYS A O 1
ATOM 610 N N . GLY A 1 73 ? -1.346 0.212 17.484 1 93.81 73 GLY A N 1
ATOM 611 C CA . GLY A 1 73 ? 0.069 -0.013 17.734 1 93.81 73 GLY A CA 1
ATOM 612 C C . GLY A 1 73 ? 0.969 0.684 16.734 1 93.81 73 GLY A C 1
ATOM 613 O O . GLY A 1 73 ? 1.971 1.296 17.109 1 93.81 73 GLY A O 1
ATOM 614 N N . SER A 1 74 ? 0.622 0.617 15.5 1 93.62 74 SER A N 1
ATOM 615 C CA . SER A 1 74 ? 1.398 1.235 14.43 1 93.62 74 SER A CA 1
ATOM 616 C C . SER A 1 74 ? 1.387 2.756 14.547 1 93.62 74 SER A C 1
ATOM 618 O O . SER A 1 74 ? 2.424 3.404 14.391 1 93.62 74 SER A O 1
ATOM 620 N N . ILE A 1 75 ? 0.212 3.311 14.789 1 95.62 75 ILE A N 1
ATOM 621 C CA . ILE A 1 75 ? 0.107 4.762 14.898 1 95.62 75 ILE A CA 1
ATOM 622 C C . ILE A 1 75 ? 0.904 5.25 16.109 1 95.62 75 ILE A C 1
ATOM 624 O O . ILE A 1 75 ? 1.552 6.301 16.047 1 95.62 75 ILE A O 1
ATOM 628 N N . ALA A 1 76 ? 0.873 4.523 17.219 1 96.12 76 ALA A N 1
ATOM 629 C CA . ALA A 1 76 ? 1.624 4.887 18.422 1 96.12 76 ALA A CA 1
ATOM 630 C C . ALA A 1 76 ? 3.123 4.914 18.141 1 96.12 76 ALA A C 1
ATOM 632 O O . ALA A 1 76 ? 3.822 5.844 18.547 1 96.12 76 ALA A O 1
ATOM 633 N N . ARG A 1 77 ? 3.549 3.939 17.453 1 97 77 ARG A N 1
ATOM 634 C CA . ARG A 1 77 ? 4.965 3.859 17.109 1 97 77 ARG A CA 1
ATOM 635 C C . ARG A 1 77 ? 5.375 5.016 16.203 1 97 77 ARG A C 1
ATOM 637 O O . ARG A 1 77 ? 6.449 5.598 16.375 1 97 77 ARG A O 1
ATOM 644 N N . SER A 1 78 ? 4.566 5.285 15.266 1 97.44 78 SER A N 1
ATOM 645 C CA . SER A 1 78 ? 4.855 6.379 14.344 1 97.44 78 SER A CA 1
ATOM 646 C C . SER A 1 78 ? 4.887 7.719 15.07 1 97.44 78 SER A C 1
ATOM 648 O O . SER A 1 78 ? 5.777 8.539 14.828 1 97.44 78 SER A O 1
ATOM 650 N N . ILE A 1 79 ? 3.945 7.883 15.922 1 97.38 79 ILE A N 1
ATOM 651 C CA . ILE A 1 79 ? 3.865 9.125 16.688 1 97.38 79 ILE A CA 1
ATOM 652 C C . ILE A 1 79 ? 5.094 9.258 17.578 1 97.38 79 ILE A C 1
ATOM 654 O O . ILE A 1 79 ? 5.672 10.344 17.688 1 97.38 79 ILE A O 1
ATOM 658 N N . GLN A 1 80 ? 5.441 8.203 18.234 1 97.5 80 GLN A N 1
ATOM 659 C CA . GLN A 1 80 ? 6.633 8.203 19.078 1 97.5 80 GLN A CA 1
ATOM 660 C C . GLN A 1 80 ? 7.871 8.594 18.281 1 97.5 80 GLN A C 1
ATOM 662 O O . GLN A 1 80 ? 8.672 9.422 18.734 1 97.5 80 GLN A O 1
ATOM 667 N N . LYS A 1 81 ? 8 8.07 17.156 1 97.88 81 LYS A N 1
ATOM 668 C CA . LYS A 1 81 ? 9.148 8.375 16.297 1 97.88 81 LYS A CA 1
ATOM 669 C C . LYS A 1 81 ? 9.141 9.844 15.883 1 97.88 81 LYS A C 1
ATOM 671 O O . LYS A 1 81 ? 10.188 10.5 15.914 1 97.88 81 LYS A O 1
ATOM 676 N N . LEU A 1 82 ? 8.023 10.352 15.508 1 98.44 82 LEU A N 1
ATOM 677 C CA . LEU A 1 82 ? 7.898 11.734 15.062 1 98.44 82 LEU A CA 1
ATOM 678 C C . LEU A 1 82 ? 8.188 12.695 16.203 1 98.44 82 LEU A C 1
ATOM 680 O O . LEU A 1 82 ? 8.773 13.758 15.992 1 98.44 82 LEU A O 1
ATOM 684 N N . GLN A 1 83 ? 7.746 12.281 17.359 1 98.06 83 GLN A N 1
ATOM 685 C CA . GLN A 1 83 ? 8.039 13.094 18.531 1 98.06 83 GLN A CA 1
ATOM 686 C C . GLN A 1 83 ? 9.539 13.109 18.828 1 98.06 83 GLN A C 1
ATOM 688 O O . GLN A 1 83 ? 10.109 14.164 19.094 1 98.06 83 GLN A O 1
ATOM 693 N N . GLU A 1 84 ? 10.148 11.938 18.859 1 97.75 84 GLU A N 1
ATOM 694 C CA . GLU A 1 84 ? 11.578 11.797 19.125 1 97.75 84 GLU A CA 1
ATOM 695 C C . GLU A 1 84 ? 12.398 12.609 18.125 1 97.75 84 GLU A C 1
ATOM 697 O O . GLU A 1 84 ? 13.43 13.18 18.484 1 97.75 84 GLU A O 1
ATOM 702 N N . LYS A 1 85 ? 11.93 12.734 16.906 1 98.06 85 LYS A N 1
ATOM 703 C CA . LYS A 1 85 ? 12.641 13.445 15.844 1 98.06 85 LYS A CA 1
ATOM 704 C C . LYS A 1 85 ? 12.219 14.906 15.781 1 98.06 85 LYS A C 1
ATOM 706 O O . LYS A 1 85 ? 12.633 15.648 14.891 1 98.06 85 LYS A O 1
ATOM 711 N N . GLN A 1 86 ? 11.328 15.281 16.688 1 98.19 86 GLN A N 1
ATOM 712 C CA . GLN A 1 86 ? 10.953 16.672 16.922 1 98.19 86 GLN A CA 1
ATOM 713 C C . GLN A 1 86 ? 10.094 17.203 15.773 1 98.19 86 GLN A C 1
ATOM 715 O O . GLN A 1 86 ? 10.211 18.359 15.383 1 98.19 86 GLN A O 1
ATOM 720 N N . PHE A 1 87 ? 9.273 16.359 15.211 1 98.69 87 PHE A N 1
ATOM 721 C CA . PHE A 1 87 ? 8.328 16.797 14.188 1 98.69 87 PHE A CA 1
ATOM 722 C C . PHE A 1 87 ? 6.98 17.156 14.805 1 98.69 87 PHE A C 1
ATOM 724 O O . PHE A 1 87 ? 6.207 17.922 14.227 1 98.69 87 PHE A O 1
ATOM 731 N N . ILE A 1 88 ? 6.668 16.516 15.969 1 98.38 88 ILE A N 1
ATOM 732 C CA . ILE A 1 88 ? 5.363 16.75 16.578 1 98.38 88 ILE A CA 1
ATOM 733 C C . ILE A 1 88 ? 5.535 17.047 18.062 1 98.38 88 ILE A C 1
ATOM 735 O O . ILE A 1 88 ? 6.512 16.609 18.688 1 98.38 88 ILE A O 1
ATOM 739 N N . ASN A 1 89 ? 4.637 17.844 18.547 1 97.81 89 ASN A N 1
ATOM 740 C CA . ASN A 1 89 ? 4.434 18 19.984 1 97.81 89 ASN A CA 1
ATOM 741 C C . ASN A 1 89 ? 3.346 17.078 20.516 1 97.81 89 ASN A C 1
ATOM 743 O O . ASN A 1 89 ? 2.32 16.875 19.859 1 97.81 89 ASN A O 1
ATOM 747 N N . LYS A 1 90 ? 3.631 16.484 21.516 1 95.56 90 LYS A N 1
ATOM 748 C CA . LYS A 1 90 ? 2.664 15.656 22.234 1 95.56 90 LYS A CA 1
ATOM 749 C C . LYS A 1 90 ? 2.445 16.172 23.656 1 95.56 90 LYS A C 1
ATOM 751 O O . LYS A 1 90 ? 3.359 16.141 24.484 1 95.56 90 LYS A O 1
ATOM 756 N N . GLU A 1 91 ? 1.295 16.656 23.938 1 93.56 91 GLU A N 1
ATOM 757 C CA . GLU A 1 91 ? 1.006 17.266 25.234 1 93.56 91 GLU A CA 1
ATOM 758 C C . GLU A 1 91 ? -0.299 16.734 25.812 1 93.56 91 GLU A C 1
ATOM 760 O O . GLU A 1 91 ? -1.218 16.375 25.062 1 93.56 91 GLU A O 1
ATOM 765 N N . ILE A 1 92 ? -0.365 16.703 27.078 1 90.06 92 ILE A N 1
ATOM 766 C CA . ILE A 1 92 ? -1.587 16.266 27.75 1 90.06 92 ILE A CA 1
ATOM 767 C C . ILE A 1 92 ? -2.689 17.297 27.516 1 90.06 92 ILE A C 1
ATOM 769 O O . ILE A 1 92 ? -2.441 18.516 27.594 1 90.06 92 ILE A O 1
ATOM 773 N N . ASP A 1 93 ? -3.846 16.766 27.172 1 85.31 93 ASP A N 1
ATOM 774 C CA . ASP A 1 93 ? -5.008 17.641 27.031 1 85.31 93 ASP A CA 1
ATOM 775 C C . ASP A 1 93 ? -5.512 18.109 28.391 1 85.31 93 ASP A C 1
ATOM 777 O O . ASP A 1 93 ? -5.961 17.297 29.203 1 85.31 93 ASP A O 1
ATOM 781 N N . GLU A 1 94 ? -5.457 19.359 28.578 1 85.38 94 GLU A N 1
ATOM 782 C CA . GLU A 1 94 ? -5.848 19.922 29.875 1 85.38 94 GLU A CA 1
ATOM 783 C C . GLU A 1 94 ? -7.316 19.641 30.172 1 85.38 94 GLU A C 1
ATOM 785 O O . GLU A 1 94 ? -7.707 19.516 31.344 1 85.38 94 GLU A O 1
ATOM 790 N N . ASN A 1 95 ? -8.055 19.516 29.156 1 87.38 95 ASN A N 1
ATOM 791 C CA . ASN A 1 95 ? -9.484 19.266 29.312 1 87.38 95 ASN A CA 1
ATOM 792 C C . ASN A 1 95 ? -9.805 17.781 29.375 1 87.38 95 ASN A C 1
ATOM 794 O O . ASN A 1 95 ? -10.922 17.391 29.703 1 87.38 95 ASN A O 1
ATOM 798 N N . ASN A 1 96 ? -8.93 17.047 28.938 1 81.31 96 ASN A N 1
ATOM 799 C CA . ASN A 1 96 ? -9.023 15.594 28.969 1 81.31 96 ASN A CA 1
ATOM 800 C C . ASN A 1 96 ? -7.656 14.953 29.234 1 81.31 96 ASN A C 1
ATOM 802 O O . ASN A 1 96 ? -6.926 14.648 28.281 1 81.31 96 ASN A O 1
ATOM 806 N N . ARG A 1 97 ? -7.324 14.695 30.422 1 78.38 97 ARG A N 1
ATOM 807 C CA . ARG A 1 97 ? -5.973 14.328 30.828 1 78.38 97 ARG A CA 1
ATOM 808 C C . ARG A 1 97 ? -5.625 12.922 30.375 1 78.38 97 ARG A C 1
ATOM 810 O O . ARG A 1 97 ? -4.469 12.5 30.453 1 78.38 97 ARG A O 1
ATOM 817 N N . ARG A 1 98 ? -6.543 12.273 29.828 1 81.44 98 ARG A N 1
ATOM 818 C CA . ARG A 1 98 ? -6.277 10.906 29.375 1 81.44 98 ARG A CA 1
ATOM 819 C C . ARG A 1 98 ? -5.891 10.883 27.906 1 81.44 98 ARG A C 1
ATOM 821 O O . ARG A 1 98 ? -5.535 9.828 27.375 1 81.44 98 ARG A O 1
ATOM 828 N N . LYS A 1 99 ? -5.98 12.07 27.391 1 86.06 99 LYS A N 1
ATOM 829 C CA . LYS A 1 99 ? -5.668 12.133 25.953 1 86.06 99 LYS A CA 1
ATOM 830 C C . LYS A 1 99 ? -4.477 13.055 25.703 1 86.06 99 LYS A C 1
ATOM 832 O O . LYS A 1 99 ? -4.297 14.055 26.391 1 86.06 99 LYS A O 1
ATOM 837 N N . TYR A 1 100 ? -3.727 12.602 24.812 1 91.56 100 TYR A N 1
ATOM 838 C CA . TYR A 1 100 ? -2.633 13.453 24.375 1 91.56 100 TYR A CA 1
ATOM 839 C C . TYR A 1 100 ? -3.012 14.195 23.094 1 91.56 100 TYR A C 1
ATOM 841 O O . TYR A 1 100 ? -3.576 13.609 22.172 1 91.56 100 TYR A O 1
ATOM 849 N N . GLN A 1 101 ? -2.736 15.469 23.188 1 95.19 101 GLN A N 1
ATOM 850 C CA . GLN A 1 101 ? -2.9 16.281 22 1 95.19 101 GLN A CA 1
ATOM 851 C C . GLN A 1 101 ? -1.623 16.312 21.172 1 95.19 101 GLN A C 1
ATOM 853 O O . GLN A 1 101 ? -0.521 16.391 21.719 1 95.19 101 GLN A O 1
ATOM 858 N N . LEU A 1 102 ? -1.858 16.219 19.875 1 97.69 102 LEU A N 1
ATOM 859 C CA . LEU A 1 102 ? -0.737 16.219 18.953 1 97.69 102 LEU A CA 1
ATOM 860 C C . LEU A 1 102 ? -0.775 17.469 18.062 1 97.69 102 LEU A C 1
ATOM 862 O O . LEU A 1 102 ? -1.846 17.891 17.625 1 97.69 102 LEU A O 1
ATOM 866 N N . SER A 1 103 ? 0.353 18.094 17.906 1 97.81 103 SER A N 1
ATOM 867 C CA . SER A 1 103 ? 0.5 19.234 17 1 97.81 103 SER A CA 1
ATOM 868 C C . SER A 1 103 ? 1.871 19.234 16.344 1 97.81 103 SER A C 1
ATOM 870 O O . SER A 1 103 ? 2.779 18.531 16.781 1 97.81 103 SER A O 1
ATOM 872 N N . LEU A 1 104 ? 1.94 20.031 15.258 1 98.44 104 LEU A N 1
ATOM 873 C CA . LEU A 1 104 ? 3.211 20.094 14.547 1 98.44 104 LEU A CA 1
ATOM 874 C C . LEU A 1 104 ? 4.172 21.062 15.227 1 98.44 104 LEU A C 1
ATOM 876 O O . LEU A 1 104 ? 3.758 22.125 15.703 1 98.44 104 LEU A O 1
ATOM 880 N N . THR A 1 105 ? 5.449 20.672 15.297 1 98.44 105 THR A N 1
ATOM 881 C CA . THR A 1 105 ? 6.496 21.656 15.539 1 98.44 105 THR A CA 1
ATOM 882 C C . THR A 1 105 ? 6.742 22.5 14.297 1 98.44 105 THR A C 1
ATOM 884 O O . THR A 1 105 ? 6.105 22.297 13.258 1 98.44 105 THR A O 1
ATOM 887 N N . GLU A 1 106 ? 7.652 23.484 14.414 1 98.06 106 GLU A N 1
ATOM 888 C CA . GLU A 1 106 ? 8.031 24.25 13.234 1 98.06 106 GLU A CA 1
ATOM 889 C C . GLU A 1 106 ? 8.672 23.359 12.172 1 98.06 106 GLU A C 1
ATOM 891 O O . GLU A 1 106 ? 8.383 23.484 10.984 1 98.06 106 GLU A O 1
ATOM 896 N N . LYS A 1 107 ? 9.531 22.5 12.633 1 98.19 107 LYS A N 1
ATOM 897 C CA . LYS A 1 107 ? 10.164 21.531 11.75 1 98.19 107 LYS A CA 1
ATOM 898 C C . LYS A 1 107 ? 9.117 20.625 11.094 1 98.19 107 LYS A C 1
ATOM 900 O O . LYS A 1 107 ? 9.172 20.375 9.891 1 98.19 107 LYS A O 1
ATOM 905 N N . GLY A 1 108 ? 8.203 20.172 11.914 1 98.38 108 GLY A N 1
ATOM 906 C CA . GLY A 1 108 ? 7.125 19.328 11.422 1 98.38 108 GLY A CA 1
ATOM 907 C C . GLY A 1 108 ? 6.262 20.016 10.383 1 98.38 108 GLY A C 1
ATOM 908 O O . GLY A 1 108 ? 5.863 19.406 9.391 1 98.38 108 GLY A O 1
ATOM 909 N N . ARG A 1 109 ? 6.02 21.266 10.625 1 97.69 109 ARG A N 1
ATOM 910 C CA . ARG A 1 109 ? 5.184 22.031 9.711 1 97.69 109 ARG A CA 1
ATOM 911 C C . ARG A 1 109 ? 5.879 22.219 8.367 1 97.69 109 ARG A C 1
ATOM 913 O O . ARG A 1 109 ? 5.25 22.109 7.312 1 97.69 109 ARG A O 1
ATOM 920 N N . THR A 1 110 ? 7.117 22.5 8.422 1 98.12 110 THR A N 1
ATOM 921 C CA . THR A 1 110 ? 7.898 22.672 7.203 1 98.12 110 THR A CA 1
ATOM 922 C C . THR A 1 110 ? 7.875 21.406 6.355 1 98.12 110 THR A C 1
ATOM 924 O O . THR A 1 110 ? 7.633 21.469 5.148 1 98.12 110 THR A O 1
ATOM 927 N N . VAL A 1 111 ? 8.078 20.312 6.941 1 98.12 111 VAL A N 1
ATOM 928 C CA . VAL A 1 111 ? 8.117 19.031 6.234 1 98.12 111 VAL A CA 1
ATOM 929 C C . VAL A 1 111 ? 6.719 18.672 5.746 1 98.12 111 VAL A C 1
ATOM 931 O O . VAL A 1 111 ? 6.559 18.156 4.637 1 98.12 111 VAL A O 1
ATOM 934 N N . ALA A 1 112 ? 5.711 18.938 6.57 1 97.31 112 ALA A N 1
ATOM 935 C CA . ALA A 1 112 ? 4.328 18.672 6.18 1 97.31 112 ALA A CA 1
ATOM 936 C C . ALA A 1 112 ? 3.943 19.453 4.938 1 97.31 112 ALA A C 1
ATOM 938 O O . ALA A 1 112 ? 3.26 18.938 4.051 1 97.31 112 ALA A O 1
ATOM 939 N N . LEU A 1 113 ? 4.363 20.656 4.887 1 96.81 113 LEU A N 1
ATOM 940 C CA . LEU A 1 113 ? 4.078 21.5 3.729 1 96.81 113 LEU A CA 1
ATOM 941 C C . LEU A 1 113 ? 4.77 20.969 2.482 1 96.81 113 LEU A C 1
ATOM 943 O O . LEU A 1 113 ? 4.195 20.969 1.393 1 96.81 113 LEU A O 1
ATOM 947 N N . LYS A 1 114 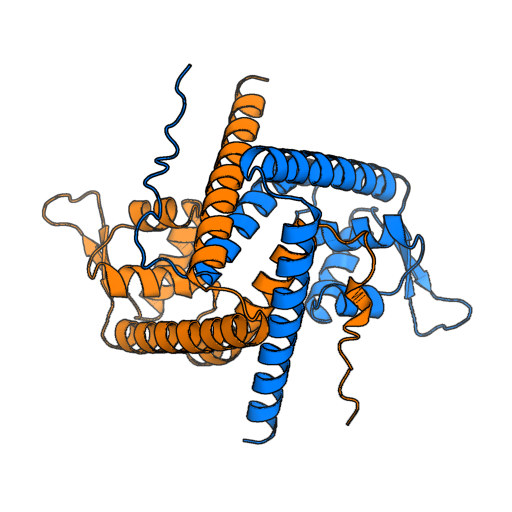? 5.977 20.531 2.65 1 97.31 114 LYS A N 1
ATOM 948 C CA . LYS A 1 114 ? 6.695 19.938 1.526 1 97.31 114 LYS A CA 1
ATOM 949 C C . LYS A 1 114 ? 6.012 18.656 1.052 1 97.31 114 LYS A C 1
ATOM 951 O O . LYS A 1 114 ? 5.926 18.406 -0.151 1 97.31 114 LYS A O 1
ATOM 956 N N . ILE A 1 115 ? 5.559 17.844 1.971 1 96.06 115 ILE A N 1
ATOM 957 C CA . ILE A 1 115 ? 4.82 16.641 1.627 1 96.06 115 ILE A CA 1
ATOM 958 C C . ILE A 1 115 ? 3.584 17 0.808 1 96.06 115 ILE A C 1
ATOM 960 O O . ILE A 1 115 ? 3.289 16.359 -0.202 1 96.06 115 ILE A O 1
ATOM 964 N N . MET A 1 116 ? 2.887 18 1.271 1 94.69 116 MET A N 1
ATOM 965 C CA . MET A 1 116 ? 1.706 18.469 0.548 1 94.69 116 MET A CA 1
ATOM 966 C C . MET A 1 116 ? 2.062 18.859 -0.882 1 94.69 116 MET A C 1
ATOM 968 O O . MET A 1 116 ? 1.351 18.5 -1.823 1 94.69 116 MET A O 1
ATOM 972 N N . ASP A 1 117 ? 3.123 19.562 -1.032 1 95.25 117 ASP A N 1
ATOM 973 C CA . ASP A 1 117 ? 3.58 19.969 -2.354 1 95.25 117 ASP A CA 1
ATOM 974 C C . ASP A 1 117 ? 3.904 18.766 -3.229 1 95.25 117 ASP A C 1
ATOM 976 O O . ASP A 1 117 ? 3.533 18.719 -4.402 1 95.25 117 ASP A O 1
ATOM 980 N N . LEU A 1 118 ? 4.617 17.891 -2.682 1 94.38 118 LEU A N 1
ATOM 981 C CA . LEU A 1 118 ? 4.996 16.688 -3.414 1 94.38 118 LEU A CA 1
ATOM 982 C C . LEU A 1 118 ? 3.76 15.883 -3.82 1 94.38 118 LEU A C 1
ATOM 984 O O . LEU A 1 118 ? 3.697 15.352 -4.934 1 94.38 118 LEU A O 1
ATOM 988 N N . ASN A 1 119 ? 2.801 15.758 -2.898 1 93.44 119 ASN A N 1
ATOM 989 C CA . ASN A 1 119 ? 1.54 15.094 -3.213 1 93.44 119 ASN A CA 1
ATOM 990 C C . ASN A 1 119 ? 0.83 15.766 -4.383 1 93.44 119 ASN A C 1
ATOM 992 O O . ASN A 1 119 ? 0.348 15.094 -5.293 1 93.44 119 ASN A O 1
ATOM 996 N N . ASN A 1 120 ? 0.736 17.062 -4.332 1 92.25 120 ASN A N 1
ATOM 997 C CA . ASN A 1 120 ? 0.091 17.812 -5.398 1 92.25 120 ASN A CA 1
ATOM 998 C C . ASN A 1 120 ? 0.786 17.594 -6.742 1 92.25 120 ASN A C 1
ATOM 1000 O O . ASN A 1 120 ? 0.125 17.391 -7.762 1 92.25 120 ASN A O 1
ATOM 1004 N N . GLU A 1 121 ? 2.082 17.672 -6.707 1 93.06 121 GLU A N 1
ATOM 1005 C CA . GLU A 1 121 ? 2.859 17.469 -7.926 1 93.06 121 GLU A CA 1
ATOM 1006 C C . GLU A 1 121 ? 2.643 16.078 -8.492 1 93.06 121 GLU A C 1
ATOM 1008 O O . GLU A 1 121 ? 2.453 15.914 -9.703 1 93.06 121 GLU A O 1
ATOM 1013 N N . TRP A 1 122 ? 2.73 15.109 -7.648 1 93.31 122 TRP A N 1
ATOM 1014 C CA . TRP A 1 122 ? 2.541 13.719 -8.047 1 93.31 122 TRP A CA 1
ATOM 1015 C C . TRP A 1 122 ? 1.157 13.508 -8.648 1 93.31 122 TRP A C 1
ATOM 1017 O O . TRP A 1 122 ? 1.027 12.93 -9.734 1 93.31 122 TRP A O 1
ATOM 1027 N N . GLU A 1 123 ? 0.114 13.984 -7.988 1 91.12 123 GLU A N 1
ATOM 1028 C CA . GLU A 1 123 ? -1.263 13.812 -8.445 1 91.12 123 GLU A CA 1
ATOM 1029 C C . GLU A 1 123 ? -1.51 14.555 -9.75 1 91.12 123 GLU A C 1
ATOM 1031 O O . GLU A 1 123 ? -2.213 14.055 -10.633 1 91.12 123 GLU A O 1
ATOM 1036 N N . ASN A 1 124 ? -0.99 15.766 -9.859 1 90.06 124 ASN A N 1
ATOM 1037 C CA . ASN A 1 124 ? -1.156 16.531 -11.086 1 90.06 124 ASN A CA 1
ATOM 1038 C C . ASN A 1 124 ? -0.576 15.805 -12.289 1 90.06 124 ASN A C 1
ATOM 1040 O O . ASN A 1 124 ? -1.144 15.852 -13.383 1 90.06 124 ASN A O 1
ATOM 1044 N N . GLN A 1 125 ? 0.554 15.172 -12.078 1 89.75 125 GLN A N 1
ATOM 1045 C CA . GLN A 1 125 ? 1.165 14.398 -13.156 1 89.75 125 GLN A CA 1
ATOM 1046 C C . GLN A 1 125 ? 0.299 13.195 -13.531 1 89.75 125 GLN A C 1
ATOM 1048 O O . GLN A 1 125 ? 0.154 12.875 -14.711 1 89.75 125 GLN A O 1
ATOM 1053 N N . ILE A 1 126 ? -0.309 12.555 -12.555 1 89.5 126 ILE A N 1
ATOM 1054 C CA . ILE A 1 126 ? -1.195 11.422 -12.789 1 89.5 126 ILE A CA 1
ATOM 1055 C C . ILE A 1 126 ? -2.416 11.875 -13.586 1 89.5 126 ILE A C 1
ATOM 1057 O O . ILE A 1 126 ? -2.803 11.234 -14.562 1 89.5 126 ILE A O 1
ATOM 1061 N N . TYR A 1 127 ? -3.041 12.992 -13.156 1 86.75 127 TYR A N 1
ATOM 1062 C CA . TYR A 1 127 ? -4.238 13.492 -13.82 1 86.75 127 TYR A CA 1
ATOM 1063 C C . TYR A 1 127 ? -3.939 13.898 -15.258 1 86.75 127 TYR A C 1
ATOM 1065 O O . TYR A 1 127 ? -4.766 13.703 -16.156 1 86.75 127 TYR A O 1
ATOM 1073 N N . SER A 1 128 ? -2.848 14.461 -15.477 1 84.5 128 SER A N 1
ATOM 1074 C CA . SER A 1 128 ? -2.459 14.914 -16.812 1 84.5 128 SER A CA 1
ATOM 1075 C C . SER A 1 128 ? -2.295 13.742 -17.766 1 84.5 128 SER A C 1
ATOM 1077 O O . SER A 1 128 ? -2.639 13.844 -18.953 1 84.5 128 SER A O 1
ATOM 1079 N N . THR A 1 129 ? -1.82 12.664 -17.25 1 79.69 129 THR A N 1
ATOM 1080 C CA . THR A 1 129 ? -1.577 11.492 -18.078 1 79.69 129 THR A CA 1
ATOM 1081 C C . THR A 1 129 ? -2.883 10.758 -18.391 1 79.69 129 THR A C 1
ATOM 1083 O O . THR A 1 129 ? -3.051 10.195 -19.469 1 79.69 129 THR A O 1
ATOM 1086 N N . CYS A 1 130 ? -3.857 10.672 -17.469 1 77.56 130 CYS A N 1
ATOM 1087 C CA . CYS A 1 130 ? -5.074 9.883 -17.609 1 77.56 130 CYS A CA 1
ATOM 1088 C C . CYS A 1 130 ? -6.141 10.656 -18.375 1 77.56 130 CYS A C 1
ATOM 1090 O O . CYS A 1 130 ? -7.113 10.07 -18.859 1 77.56 130 CYS A O 1
ATOM 1092 N N . ASN A 1 131 ? -5.875 11.766 -18.719 1 72.25 131 ASN A N 1
ATOM 1093 C CA . ASN A 1 131 ? -6.836 12.594 -19.438 1 72.25 131 ASN A CA 1
ATOM 1094 C C . ASN A 1 131 ? -8.25 12.422 -18.875 1 72.25 131 ASN A C 1
ATOM 1096 O O . ASN A 1 131 ? -9.211 12.32 -19.641 1 72.25 131 ASN A O 1
ATOM 1100 N N . THR A 1 132 ? -8.414 12.023 -17.766 1 68.69 132 THR A N 1
ATOM 1101 C CA . THR A 1 132 ? -9.719 11.875 -17.125 1 68.69 132 THR A CA 1
ATOM 1102 C C . THR A 1 132 ? -9.945 12.992 -16.109 1 68.69 132 THR A C 1
ATOM 1104 O O . THR A 1 132 ? -9 13.602 -15.625 1 68.69 132 THR A O 1
ATOM 1107 N N . ASP A 1 133 ? -11.195 13.227 -15.977 1 77 133 ASP A N 1
ATOM 1108 C CA . ASP A 1 133 ? -11.625 14.219 -15 1 77 133 ASP A CA 1
ATOM 1109 C C . ASP A 1 133 ? -11.211 13.812 -13.586 1 77 133 ASP A C 1
ATOM 1111 O O . ASP A 1 133 ? -11.484 12.695 -13.148 1 77 133 ASP A O 1
ATOM 1115 N N . GLU A 1 134 ? -10.461 14.672 -13 1 79.94 134 GLU A N 1
ATOM 1116 C CA . GLU A 1 134 ? -10 14.492 -11.633 1 79.94 134 GLU A CA 1
ATOM 1117 C C . GLU A 1 134 ? -11.156 14.094 -10.711 1 79.94 134 GLU A C 1
ATOM 1119 O O . GLU A 1 134 ? -11.016 13.18 -9.898 1 79.94 134 GLU A O 1
ATOM 1124 N N . LYS A 1 135 ? -12.219 14.68 -10.953 1 79.69 135 LYS A N 1
ATOM 1125 C CA . LYS A 1 135 ? -13.383 14.445 -10.102 1 79.69 135 LYS A CA 1
ATOM 1126 C C . LYS A 1 135 ? -13.891 13.016 -10.258 1 79.69 135 LYS A C 1
ATOM 1128 O O . LYS A 1 135 ? -14.312 12.391 -9.281 1 79.69 135 LYS A O 1
ATOM 1133 N N . GLN A 1 136 ? -13.828 12.516 -11.383 1 79.31 136 GLN A N 1
ATOM 1134 C CA . GLN A 1 136 ? -14.297 11.164 -11.648 1 79.31 136 GLN A CA 1
ATOM 1135 C C . GLN A 1 136 ? -13.383 10.125 -10.992 1 79.31 136 GLN A C 1
ATOM 1137 O O . GLN A 1 136 ? -13.859 9.133 -10.438 1 79.31 136 GLN A O 1
ATOM 1142 N N . ILE A 1 137 ? -12.141 10.414 -11.055 1 82 137 ILE A N 1
ATOM 1143 C CA . ILE A 1 137 ? -11.172 9.508 -10.461 1 82 137 ILE A CA 1
ATOM 1144 C C . ILE A 1 137 ? -11.344 9.477 -8.945 1 82 137 ILE A C 1
ATOM 1146 O O . ILE A 1 137 ? -11.398 8.406 -8.336 1 82 137 ILE A O 1
ATOM 1150 N N . VAL A 1 138 ? -11.508 10.617 -8.414 1 83.88 138 VAL A N 1
ATOM 1151 C CA . VAL A 1 138 ? -11.617 10.75 -6.965 1 83.88 138 VAL A CA 1
ATOM 1152 C C . VAL A 1 138 ? -12.898 10.07 -6.477 1 83.88 138 VAL A C 1
ATOM 1154 O O . VAL A 1 138 ? -12.891 9.359 -5.469 1 83.88 138 VAL A O 1
ATOM 1157 N N . GLU A 1 139 ? -13.953 10.25 -7.176 1 83.56 139 GLU A N 1
ATOM 1158 C CA . GLU A 1 139 ? -15.227 9.641 -6.801 1 83.56 139 GLU A CA 1
ATOM 1159 C C . GLU A 1 139 ? -15.164 8.117 -6.887 1 83.56 139 GLU A C 1
ATOM 1161 O O . GLU A 1 139 ? -15.703 7.418 -6.031 1 83.56 139 GLU A O 1
ATOM 1166 N N . LEU A 1 140 ? -14.578 7.664 -7.914 1 83.62 140 LEU A N 1
ATOM 1167 C CA . LEU A 1 140 ? -14.406 6.227 -8.078 1 83.62 140 LEU A CA 1
ATOM 1168 C C . LEU A 1 140 ? -13.562 5.648 -6.949 1 83.62 140 LEU A C 1
ATOM 1170 O O . LEU A 1 140 ? -13.922 4.621 -6.363 1 83.62 140 LEU A O 1
ATOM 1174 N N . MET A 1 141 ? -12.484 6.312 -6.629 1 88.25 141 MET A N 1
ATOM 1175 C CA . MET A 1 141 ? -11.586 5.844 -5.574 1 88.25 141 MET A CA 1
ATOM 1176 C C . MET A 1 141 ? -12.281 5.891 -4.215 1 88.25 141 MET A C 1
ATOM 1178 O O . MET A 1 141 ? -12.047 5.027 -3.365 1 88.25 141 MET A O 1
ATOM 1182 N N . ARG A 1 142 ? -13.047 6.898 -4.066 1 87.94 142 ARG A N 1
ATOM 1183 C CA . ARG A 1 142 ? -13.82 7 -2.828 1 87.94 142 ARG A CA 1
ATOM 1184 C C . ARG A 1 142 ? -14.742 5.797 -2.656 1 87.94 142 ARG A C 1
ATOM 1186 O O . ARG A 1 142 ? -14.797 5.203 -1.578 1 87.94 142 ARG A O 1
ATOM 1193 N N . LYS A 1 143 ? -15.438 5.434 -3.664 1 87.12 143 LYS A N 1
ATOM 1194 C CA . LYS A 1 143 ? -16.344 4.293 -3.621 1 87.12 143 LYS A CA 1
ATOM 1195 C C . LYS A 1 143 ? -15.602 2.998 -3.332 1 87.12 143 LYS A C 1
ATOM 1197 O O . LYS A 1 143 ? -16.047 2.18 -2.527 1 87.12 143 LYS A O 1
ATOM 1202 N N . ILE A 1 144 ? -14.523 2.871 -3.984 1 88.88 144 ILE A N 1
ATOM 1203 C CA . ILE A 1 144 ? -13.719 1.667 -3.805 1 88.88 144 ILE A CA 1
ATOM 1204 C C . ILE A 1 144 ? -13.203 1.604 -2.369 1 88.88 144 ILE A C 1
ATOM 1206 O O . ILE A 1 144 ? -13.18 0.534 -1.757 1 88.88 144 ILE A O 1
ATOM 1210 N N . THR A 1 145 ? -12.773 2.715 -1.89 1 91.44 145 THR A N 1
ATOM 1211 C CA . THR A 1 145 ? -12.273 2.787 -0.522 1 91.44 145 THR A CA 1
ATOM 1212 C C . THR A 1 145 ? -13.344 2.357 0.473 1 91.44 145 THR A C 1
ATOM 1214 O O . THR A 1 145 ? -13.078 1.552 1.369 1 91.44 145 THR A O 1
ATOM 1217 N N . ILE A 1 146 ? -14.492 2.869 0.295 1 88.44 146 ILE A N 1
ATOM 1218 C CA . ILE A 1 146 ? -15.602 2.527 1.177 1 88.44 146 ILE A CA 1
ATOM 1219 C C . ILE A 1 146 ? -15.875 1.026 1.104 1 88.44 146 ILE A C 1
ATOM 1221 O O . ILE A 1 146 ? -16.047 0.371 2.135 1 88.44 146 ILE A O 1
ATOM 1225 N N . SER A 1 147 ? -15.898 0.539 -0.069 1 89.25 147 SER A N 1
ATOM 1226 C CA . SER A 1 147 ? -16.109 -0.893 -0.258 1 89.25 147 SER A CA 1
ATOM 1227 C C . SER A 1 147 ? -15.016 -1.708 0.424 1 89.25 147 SER A C 1
ATOM 1229 O O . SER A 1 147 ? -15.297 -2.715 1.075 1 89.25 147 SER A O 1
ATOM 1231 N N . SER A 1 148 ? -13.773 -1.308 0.235 1 92.75 148 SER A N 1
ATOM 1232 C CA . SER A 1 148 ? -12.648 -2.037 0.812 1 92.75 148 SER A CA 1
ATOM 1233 C C . SER A 1 148 ? -12.734 -2.066 2.334 1 92.75 148 SER A C 1
ATOM 1235 O O . SER A 1 148 ? -12.391 -3.07 2.961 1 92.75 148 SER A O 1
ATOM 1237 N N . ILE A 1 149 ? -13.172 -1.009 2.912 1 90.56 149 ILE A N 1
ATOM 1238 C CA . ILE A 1 149 ? -13.328 -0.924 4.359 1 90.56 149 ILE A CA 1
ATOM 1239 C C . ILE A 1 149 ? -14.43 -1.879 4.816 1 90.56 149 ILE A C 1
ATOM 1241 O O . ILE A 1 149 ? -14.273 -2.582 5.816 1 90.56 149 ILE A O 1
ATOM 1245 N N . ASN A 1 150 ? -15.453 -1.898 4.059 1 89.5 150 ASN A N 1
ATOM 1246 C CA . ASN A 1 150 ? -16.578 -2.762 4.402 1 89.5 150 ASN A CA 1
ATOM 1247 C C . ASN A 1 150 ? -16.203 -4.238 4.309 1 89.5 150 ASN A C 1
ATOM 1249 O O . ASN A 1 150 ? -16.641 -5.047 5.129 1 89.5 150 ASN A O 1
ATOM 1253 N N . ILE A 1 151 ? -15.492 -4.57 3.328 1 90.25 151 ILE A N 1
ATOM 1254 C CA . ILE A 1 151 ? -15.047 -5.949 3.16 1 90.25 151 ILE A CA 1
ATOM 1255 C C . ILE A 1 151 ? -14.219 -6.375 4.371 1 90.25 151 ILE A C 1
ATOM 1257 O O . ILE A 1 151 ? -14.422 -7.461 4.918 1 90.25 151 ILE A O 1
ATOM 1261 N N . GLN A 1 152 ? -13.305 -5.531 4.754 1 87.62 152 GLN A N 1
ATOM 1262 C CA . GLN A 1 152 ? -12.453 -5.824 5.895 1 87.62 152 GLN A CA 1
ATOM 1263 C C . GLN A 1 152 ? -13.273 -5.973 7.176 1 87.62 152 GLN A C 1
ATOM 1265 O O . GLN A 1 152 ? -13.039 -6.883 7.969 1 87.62 152 GLN A O 1
ATOM 1270 N N . LYS A 1 153 ? -14.258 -5.152 7.352 1 85.44 153 LYS A N 1
ATOM 1271 C CA . LYS A 1 153 ? -15.109 -5.199 8.531 1 85.44 153 LYS A CA 1
ATOM 1272 C C . LYS A 1 153 ? -15.922 -6.492 8.57 1 85.44 153 LYS A C 1
ATOM 1274 O O . LYS A 1 153 ? -16.094 -7.098 9.633 1 85.44 153 LYS A O 1
ATOM 1279 N N . ASN A 1 154 ? -16.391 -6.875 7.457 1 84.69 154 ASN A N 1
ATOM 1280 C CA . ASN A 1 154 ? -17.203 -8.086 7.359 1 84.69 154 ASN A CA 1
ATOM 1281 C C . ASN A 1 154 ? -16.375 -9.336 7.645 1 84.69 154 ASN A C 1
ATOM 1283 O O . ASN A 1 154 ? -16.859 -10.297 8.234 1 84.69 154 ASN A O 1
ATOM 1287 N N . THR A 1 155 ? -15.18 -9.297 7.195 1 83.62 155 THR A N 1
ATOM 1288 C CA . THR A 1 155 ? -14.297 -10.438 7.43 1 83.62 155 THR A CA 1
ATOM 1289 C C . THR A 1 155 ? -13.961 -10.555 8.914 1 83.62 155 THR A C 1
ATOM 1291 O O . THR A 1 155 ? -13.891 -11.664 9.445 1 83.62 155 THR A O 1
ATOM 1294 N N . GLN A 1 156 ? -13.742 -9.469 9.578 1 79 156 GLN A N 1
ATOM 1295 C CA . GLN A 1 156 ? -13.445 -9.477 11.008 1 79 156 GLN A CA 1
ATOM 1296 C C . GLN A 1 156 ? -14.641 -9.984 11.812 1 79 156 GLN A C 1
ATOM 1298 O O . GLN A 1 156 ? -14.469 -10.695 12.805 1 79 156 GLN A O 1
ATOM 1303 N N . LYS A 1 157 ? -15.812 -9.664 11.375 1 77.69 157 LYS A N 1
ATOM 1304 C CA . LYS A 1 157 ? -17.031 -10.109 12.055 1 77.69 157 LYS A CA 1
ATOM 1305 C C . LYS A 1 157 ? -17.219 -11.617 11.914 1 77.69 157 LYS A C 1
ATOM 1307 O O . LYS A 1 157 ? -17.641 -12.289 12.867 1 77.69 157 LYS A O 1
ATOM 1312 N N . GLU A 1 158 ? -16.922 -12.062 10.797 1 72.94 158 GLU A N 1
ATOM 1313 C CA . GLU A 1 158 ? -17.062 -13.5 10.547 1 72.94 158 GLU A CA 1
ATOM 1314 C C . GLU A 1 158 ? -16.078 -14.297 11.398 1 72.94 158 GLU A C 1
ATOM 1316 O O . GLU A 1 158 ? -16.406 -15.391 11.859 1 72.94 158 GLU A O 1
ATOM 1321 N N . GLU A 1 159 ? -14.914 -13.789 11.594 1 70.56 159 GLU A N 1
ATOM 1322 C CA . GLU A 1 159 ? -13.906 -14.469 12.406 1 70.56 159 GLU A CA 1
ATOM 1323 C C . GLU A 1 159 ? -14.289 -14.453 13.883 1 70.56 159 GLU A C 1
ATOM 1325 O O . GLU A 1 159 ? -13.938 -15.375 14.625 1 70.56 159 GLU A O 1
ATOM 1330 N N . LYS A 1 160 ? -14.969 -13.406 14.273 1 71.44 160 LYS A N 1
ATOM 1331 C CA . LYS A 1 160 ? -15.391 -13.312 15.664 1 71.44 160 LYS A CA 1
ATOM 1332 C C . LYS A 1 160 ? -16.578 -14.234 15.938 1 71.44 160 LYS A C 1
ATOM 1334 O O . LYS A 1 160 ? -16.734 -14.734 17.047 1 71.44 160 LYS A O 1
ATOM 1339 N N . ASN A 1 161 ? -17.391 -14.43 14.945 1 70.69 161 ASN A N 1
ATOM 1340 C CA . ASN A 1 161 ? -18.594 -15.242 15.102 1 70.69 161 ASN A CA 1
ATOM 1341 C C . ASN A 1 161 ? -18.328 -16.719 14.828 1 70.69 161 ASN A C 1
ATOM 1343 O O . ASN A 1 161 ? -19.203 -17.562 15.031 1 70.69 161 ASN A O 1
ATOM 1347 N N . GLY A 1 162 ? -17.188 -17 14.141 1 53.5 162 GLY A N 1
ATOM 1348 C CA . GLY A 1 162 ? -16.891 -18.406 13.914 1 53.5 162 GLY A CA 1
ATOM 1349 C C . GLY A 1 162 ? -15.906 -18.984 14.93 1 53.5 162 GLY A C 1
ATOM 1350 O O . GLY A 1 162 ? -16.109 -20.078 15.43 1 53.5 162 GLY A O 1
ATOM 1351 N N . MET B 1 1 ? -21.344 -3.156 21.797 1 19.12 1 MET B N 1
ATOM 1352 C CA . MET B 1 1 ? -20.719 -3.814 20.656 1 19.12 1 MET B CA 1
ATOM 1353 C C . MET B 1 1 ? -20.438 -2.812 19.547 1 19.12 1 MET B C 1
ATOM 1355 O O . MET B 1 1 ? -21.328 -2.449 18.781 1 19.12 1 MET B O 1
ATOM 1359 N N . ILE B 1 2 ? -19.812 -1.694 19.703 1 21.77 2 ILE B N 1
ATOM 1360 C CA . ILE B 1 2 ? -19.797 -0.379 19.078 1 21.77 2 ILE B CA 1
ATOM 1361 C C . ILE B 1 2 ? -19.094 -0.463 17.734 1 21.77 2 ILE B C 1
ATOM 1363 O O . ILE B 1 2 ? -17.891 -0.753 17.656 1 21.77 2 ILE B O 1
ATOM 1367 N N . PHE B 1 3 ? -19.719 -1.027 16.734 1 26.12 3 PHE B N 1
ATOM 1368 C CA . PHE B 1 3 ? -19.5 -1.051 15.289 1 26.12 3 PHE B CA 1
ATOM 1369 C C . PHE B 1 3 ? -18.922 0.27 14.805 1 26.12 3 PHE B C 1
ATOM 1371 O O . PHE B 1 3 ? -19.562 1.316 14.914 1 26.12 3 PHE B O 1
ATOM 1378 N N . MET B 1 4 ? -17.797 0.469 15.102 1 29.38 4 MET B N 1
ATOM 1379 C CA . MET B 1 4 ? -17.219 1.751 14.719 1 29.38 4 MET B CA 1
ATOM 1380 C C . MET B 1 4 ? -17.547 2.09 13.273 1 29.38 4 MET B C 1
ATOM 1382 O O . MET B 1 4 ? -17.234 1.315 12.359 1 29.38 4 MET B O 1
ATOM 1386 N N . LYS B 1 5 ? -18.672 2.639 13.078 1 30.86 5 LYS B N 1
ATOM 1387 C CA . LYS B 1 5 ? -19.188 3.23 11.844 1 30.86 5 LYS B CA 1
ATOM 1388 C C . LYS B 1 5 ? -18.078 3.904 11.055 1 30.86 5 LYS B C 1
ATOM 1390 O O . LYS B 1 5 ? -17.453 4.848 11.531 1 30.86 5 LYS B O 1
ATOM 1395 N N . CYS B 1 6 ? -17.312 3.137 10.469 1 36.56 6 CYS B N 1
ATOM 1396 C CA . CYS B 1 6 ? -16.469 3.842 9.516 1 36.56 6 CYS B CA 1
ATOM 1397 C C . CYS B 1 6 ? -17.219 4.996 8.867 1 36.56 6 CYS B C 1
ATOM 1399 O O . CYS B 1 6 ? -18.25 4.785 8.211 1 36.56 6 CYS B O 1
ATOM 1401 N N . ASP B 1 7 ? -17.375 6.082 9.391 1 36.94 7 ASP B N 1
ATOM 1402 C CA . ASP B 1 7 ? -18.094 7.262 8.906 1 36.94 7 ASP B CA 1
ATOM 1403 C C . ASP B 1 7 ? -17.781 7.543 7.441 1 36.94 7 ASP B C 1
ATOM 1405 O O . ASP B 1 7 ? -16.688 8.016 7.121 1 36.94 7 ASP B O 1
ATOM 1409 N N . VAL B 1 8 ? -18.297 6.801 6.527 1 43.16 8 VAL B N 1
ATOM 1410 C CA . VAL B 1 8 ? -18.359 7.055 5.094 1 43.16 8 VAL B CA 1
ATOM 1411 C C . VAL B 1 8 ? -18.234 8.555 4.828 1 43.16 8 VAL B C 1
ATOM 1413 O O . VAL B 1 8 ? -17.797 8.969 3.75 1 43.16 8 VAL B O 1
ATOM 1416 N N . ASN B 1 9 ? -18.781 9.273 5.766 1 45.22 9 ASN B N 1
ATOM 1417 C CA . ASN B 1 9 ? -18.734 10.719 5.602 1 45.22 9 ASN B CA 1
ATOM 1418 C C . ASN B 1 9 ? -17.312 11.258 5.691 1 45.22 9 ASN B C 1
ATOM 1420 O O . ASN B 1 9 ? -17.078 12.453 5.512 1 45.22 9 ASN B O 1
ATOM 1424 N N . LEU B 1 10 ? -16.484 10.445 6.168 1 49.47 10 LEU B N 1
ATOM 1425 C CA . LEU B 1 10 ? -15.133 10.898 6.477 1 49.47 10 LEU B CA 1
ATOM 1426 C C . LEU B 1 10 ? -14.391 11.305 5.207 1 49.47 10 LEU B C 1
ATOM 1428 O O . LEU B 1 10 ? -13.523 12.18 5.238 1 49.47 10 LEU B O 1
ATOM 1432 N N . PHE B 1 11 ? -14.836 10.641 4.129 1 58.5 11 PHE B N 1
ATOM 1433 C CA . PHE B 1 11 ? -14.055 10.992 2.947 1 58.5 11 PHE B CA 1
ATOM 1434 C C . PHE B 1 11 ? -14.836 11.945 2.047 1 58.5 11 PHE B C 1
ATOM 1436 O O . PHE B 1 11 ? -14.57 12.031 0.846 1 58.5 11 PHE B O 1
ATOM 1443 N N . LYS B 1 12 ? -15.891 12.391 2.66 1 55.44 12 LYS B N 1
ATOM 1444 C CA . LYS B 1 12 ? -16.703 13.266 1.818 1 55.44 12 LYS B CA 1
ATOM 1445 C C . LYS B 1 12 ? -16.016 14.602 1.569 1 55.44 12 LYS B C 1
ATOM 1447 O O . LYS B 1 12 ? -16.453 15.383 0.727 1 55.44 12 LYS B O 1
ATOM 1452 N N . ASN B 1 13 ? -14.969 14.789 2.301 1 56.22 13 ASN B N 1
ATOM 1453 C CA . ASN B 1 13 ? -14.352 16.094 2.127 1 56.22 13 ASN B CA 1
ATOM 1454 C C . ASN B 1 13 ? -13.547 16.172 0.828 1 56.22 13 ASN B C 1
ATOM 1456 O O . ASN B 1 13 ? -12.812 15.242 0.495 1 56.22 13 ASN B O 1
ATOM 1460 N N . ASP B 1 14 ? -13.969 17.016 -0.072 1 57.69 14 ASP B N 1
ATOM 1461 C CA . ASP B 1 14 ? -13.391 17.312 -1.381 1 57.69 14 ASP B CA 1
ATOM 1462 C C . ASP B 1 14 ? -11.875 17.453 -1.294 1 57.69 14 ASP B C 1
ATOM 1464 O O . ASP B 1 14 ? -11.195 17.531 -2.318 1 57.69 14 ASP B O 1
ATOM 1468 N N . ASP B 1 15 ? -11.406 17.25 -0.102 1 68.62 15 ASP B N 1
ATOM 1469 C CA . ASP B 1 15 ? -9.984 17.578 -0.009 1 68.62 15 ASP B CA 1
ATOM 1470 C C . ASP B 1 15 ? -9.125 16.328 0.127 1 68.62 15 ASP B C 1
ATOM 1472 O O . ASP B 1 15 ? -7.906 16.422 0.259 1 68.62 15 ASP B O 1
ATOM 1476 N N . ILE B 1 16 ? -9.844 15.273 0.002 1 77.94 16 ILE B N 1
ATOM 1477 C CA . ILE B 1 16 ? -9.031 14.062 0.134 1 77.94 16 ILE B CA 1
ATOM 1478 C C . ILE B 1 16 ? -8.336 13.766 -1.19 1 77.94 16 ILE B C 1
ATOM 1480 O O . ILE B 1 16 ? -8.961 13.805 -2.252 1 77.94 16 ILE B O 1
ATOM 1484 N N . LYS B 1 17 ? -7.094 13.523 -1.073 1 81.69 17 LYS B N 1
ATOM 1485 C CA . LYS B 1 17 ? -6.258 13.328 -2.254 1 81.69 17 LYS B CA 1
ATOM 1486 C C . LYS B 1 17 ? -6.348 11.891 -2.76 1 81.69 17 LYS B C 1
ATOM 1488 O O . LYS B 1 17 ? -6.645 10.969 -1.991 1 81.69 17 LYS B O 1
ATOM 1493 N N . PHE B 1 18 ? -6.125 11.703 -4.008 1 87.12 18 PHE B N 1
ATOM 1494 C CA . PHE B 1 18 ? -6.113 10.414 -4.688 1 87.12 18 PHE B CA 1
ATOM 1495 C C . PHE B 1 18 ? -5.195 9.43 -3.971 1 87.12 18 PHE B C 1
ATOM 1497 O O . PHE B 1 18 ? -5.578 8.289 -3.715 1 87.12 18 PHE B O 1
ATOM 1504 N N . ILE B 1 19 ? -4.059 9.891 -3.584 1 89.31 19 ILE B N 1
ATOM 1505 C CA . ILE B 1 19 ? -3.035 9.039 -2.992 1 89.31 19 ILE B CA 1
ATOM 1506 C C . ILE B 1 19 ? -3.506 8.539 -1.628 1 89.31 19 ILE B C 1
ATOM 1508 O O . ILE B 1 19 ? -3.164 7.426 -1.215 1 89.31 19 ILE B O 1
ATOM 1512 N N . THR B 1 20 ? -4.32 9.32 -0.95 1 90.94 20 THR B N 1
ATOM 1513 C CA . THR B 1 20 ? -4.883 8.898 0.329 1 90.94 20 THR B CA 1
ATOM 1514 C C . THR B 1 20 ? -5.797 7.691 0.148 1 90.94 20 THR B C 1
ATOM 1516 O O . THR B 1 20 ? -5.715 6.727 0.91 1 90.94 20 THR B O 1
ATOM 1519 N N . PHE B 1 21 ? -6.582 7.742 -0.866 1 91.75 21 PHE B N 1
ATOM 1520 C CA . PHE B 1 21 ? -7.469 6.621 -1.154 1 91.75 21 PHE B CA 1
ATOM 1521 C C . PHE B 1 21 ? -6.668 5.367 -1.48 1 91.75 21 PHE B C 1
ATOM 1523 O O . PHE B 1 21 ? -6.957 4.285 -0.96 1 91.75 21 PHE B O 1
ATOM 1530 N N . ILE B 1 22 ? -5.637 5.5 -2.268 1 94 22 ILE B N 1
ATOM 1531 C CA . ILE B 1 22 ? -4.801 4.371 -2.66 1 94 22 ILE B CA 1
ATOM 1532 C C . ILE B 1 22 ? -4.191 3.723 -1.42 1 94 22 ILE B C 1
ATOM 1534 O O . ILE B 1 22 ? -4.203 2.496 -1.285 1 94 22 ILE B O 1
ATOM 1538 N N . SER B 1 23 ? -3.725 4.535 -0.549 1 94.5 23 SER B N 1
ATOM 1539 C CA . SER B 1 23 ? -3.064 4.039 0.654 1 94.5 23 SER B CA 1
ATOM 1540 C C . SER B 1 23 ? -4.039 3.277 1.548 1 94.5 23 SER B C 1
ATOM 1542 O O . SER B 1 23 ? -3.695 2.229 2.096 1 94.5 23 SER B O 1
ATOM 1544 N N . ILE B 1 24 ? -5.211 3.809 1.693 1 93.56 24 ILE B N 1
ATOM 1545 C CA . ILE B 1 24 ? -6.215 3.17 2.541 1 93.56 24 ILE B CA 1
ATOM 1546 C C . ILE B 1 24 ? -6.645 1.843 1.922 1 93.56 24 ILE B C 1
ATOM 1548 O O . ILE B 1 24 ? -6.727 0.825 2.613 1 93.56 24 ILE B O 1
ATOM 1552 N N . ILE B 1 25 ? -6.922 1.844 0.623 1 94.44 25 ILE B N 1
ATOM 1553 C CA . ILE B 1 25 ? -7.324 0.628 -0.075 1 94.44 25 ILE B CA 1
ATOM 1554 C C . ILE B 1 25 ? -6.25 -0.443 0.09 1 94.44 25 ILE B C 1
ATOM 1556 O O . ILE B 1 25 ? -6.551 -1.592 0.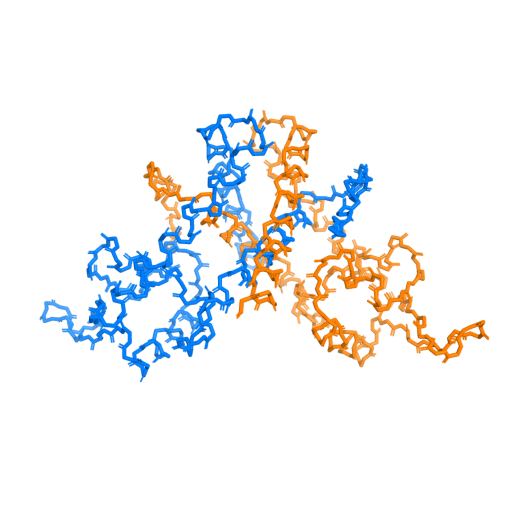421 1 94.44 25 ILE B O 1
ATOM 1560 N N . HIS B 1 26 ? -5.047 -0.055 -0.164 1 95.44 26 HIS B N 1
ATOM 1561 C CA . HIS B 1 26 ? -3.934 -0.99 -0.045 1 95.44 26 HIS B CA 1
ATOM 1562 C C . HIS B 1 26 ? -3.848 -1.565 1.364 1 95.44 26 HIS B C 1
ATOM 1564 O O . HIS B 1 26 ? -3.672 -2.773 1.536 1 95.44 26 HIS B O 1
ATOM 1570 N N . ARG B 1 27 ? -3.951 -0.756 2.348 1 94.31 27 ARG B N 1
ATOM 1571 C CA . ARG B 1 27 ? -3.867 -1.21 3.732 1 94.31 27 ARG B CA 1
ATOM 1572 C C . ARG B 1 27 ? -5.008 -2.166 4.062 1 94.31 27 ARG B C 1
ATOM 1574 O O . ARG B 1 27 ? -4.805 -3.172 4.746 1 94.31 27 ARG B O 1
ATOM 1581 N N . GLN B 1 28 ? -6.191 -1.778 3.691 1 94.38 28 GLN B N 1
ATOM 1582 C CA . GLN B 1 28 ? -7.34 -2.641 3.953 1 94.38 28 GLN B CA 1
ATOM 1583 C C . GLN B 1 28 ? -7.156 -4.012 3.311 1 94.38 28 GLN B C 1
ATOM 1585 O O . GLN B 1 28 ? -7.492 -5.035 3.91 1 94.38 28 GLN B O 1
ATOM 1590 N N . TYR B 1 29 ? -6.676 -4.004 2.088 1 95.19 29 TYR B N 1
ATOM 1591 C CA . TYR B 1 29 ? -6.43 -5.258 1.391 1 95.19 29 TYR B CA 1
ATOM 1592 C C . TYR B 1 29 ? -5.379 -6.09 2.119 1 95.19 29 TYR B C 1
ATOM 1594 O O . TYR B 1 29 ? -5.527 -7.309 2.254 1 95.19 29 TYR B O 1
ATOM 1602 N N . MET B 1 30 ? -4.32 -5.441 2.543 1 95.12 30 MET B N 1
ATOM 1603 C CA . MET B 1 30 ? -3.262 -6.141 3.268 1 95.12 30 MET B CA 1
ATOM 1604 C C . MET B 1 30 ? -3.807 -6.785 4.539 1 95.12 30 MET B C 1
ATOM 1606 O O . MET B 1 30 ? -3.459 -7.926 4.859 1 95.12 30 MET B O 1
ATOM 1610 N N . ILE B 1 31 ? -4.609 -6.074 5.246 1 94.06 31 ILE B N 1
ATOM 1611 C CA . ILE B 1 31 ? -5.215 -6.609 6.461 1 94.06 31 ILE B CA 1
ATOM 1612 C C . ILE B 1 31 ? -6.094 -7.809 6.113 1 94.06 31 ILE B C 1
ATOM 1614 O O . ILE B 1 31 ? -6.016 -8.852 6.766 1 94.06 31 ILE B O 1
ATOM 1618 N N . TYR B 1 32 ? -6.918 -7.648 5.09 1 94.44 32 TYR B N 1
ATOM 1619 C CA . TYR B 1 32 ? -7.797 -8.703 4.605 1 94.44 32 TYR B CA 1
ATOM 1620 C C . TYR B 1 32 ? -7.012 -9.977 4.301 1 94.44 32 TYR B C 1
ATOM 1622 O O . TYR B 1 32 ? -7.379 -11.062 4.746 1 94.44 32 TYR B O 1
ATOM 1630 N N . LEU B 1 33 ? -5.891 -9.844 3.574 1 95.81 33 LEU B N 1
ATOM 1631 C CA . LEU B 1 33 ? -5.086 -11 3.182 1 95.81 33 LEU B CA 1
ATOM 1632 C C . LEU B 1 33 ? -4.344 -11.578 4.383 1 95.81 33 LEU B C 1
ATOM 1634 O O . LEU B 1 33 ? -4.191 -12.797 4.492 1 95.81 33 LEU B O 1
ATOM 1638 N N . ASN B 1 34 ? -3.875 -10.797 5.273 1 95.19 34 ASN B N 1
ATOM 1639 C CA . ASN B 1 34 ? -3.115 -11.242 6.434 1 95.19 34 ASN B CA 1
ATOM 1640 C C . ASN B 1 34 ? -3.984 -12.039 7.398 1 95.19 34 ASN B C 1
ATOM 1642 O O . ASN B 1 34 ? -3.475 -12.844 8.188 1 95.19 34 ASN B O 1
ATOM 1646 N N . ASN B 1 35 ? -5.234 -11.75 7.387 1 93.06 35 ASN B N 1
ATOM 1647 C CA . ASN B 1 35 ? -6.129 -12.547 8.219 1 93.06 35 ASN B CA 1
ATOM 1648 C C . ASN B 1 35 ? -5.996 -14.039 7.906 1 93.06 35 ASN B C 1
ATOM 1650 O O . ASN B 1 35 ? -6.137 -14.875 8.797 1 93.06 35 ASN B O 1
ATOM 1654 N N . TYR B 1 36 ? -5.688 -14.312 6.703 1 92.88 36 TYR B N 1
ATOM 1655 C CA . TYR B 1 36 ? -5.484 -15.695 6.285 1 92.88 36 TYR B CA 1
ATOM 1656 C C . TYR B 1 36 ? -4.012 -16.078 6.383 1 92.88 36 TYR B C 1
ATOM 1658 O O . TYR B 1 36 ? -3.678 -17.141 6.914 1 92.88 36 TYR B O 1
ATOM 1666 N N . LEU B 1 37 ? -3.109 -15.25 5.992 1 96.56 37 LEU B N 1
ATOM 1667 C CA . LEU B 1 37 ? -1.719 -15.625 5.762 1 96.56 37 LEU B CA 1
ATOM 1668 C C . LEU B 1 37 ? -0.956 -15.719 7.082 1 96.56 37 LEU B C 1
ATOM 1670 O O . LEU B 1 37 ? 0.076 -16.391 7.16 1 96.56 37 LEU B O 1
ATOM 1674 N N . LYS B 1 38 ? -1.482 -15.102 8.062 1 92.75 38 LYS B N 1
ATOM 1675 C CA . LYS B 1 38 ? -0.836 -15.172 9.367 1 92.75 38 LYS B CA 1
ATOM 1676 C C . LYS B 1 38 ? -0.739 -16.609 9.859 1 92.75 38 LYS B C 1
ATOM 1678 O O . LYS B 1 38 ? 0.266 -17 10.461 1 92.75 38 LYS B O 1
ATOM 1683 N N . LYS B 1 39 ? -1.753 -17.328 9.625 1 94.56 39 LYS B N 1
ATOM 1684 C CA . LYS B 1 39 ? -1.786 -18.719 10.062 1 94.56 39 LYS B CA 1
ATOM 1685 C C . LYS B 1 39 ? -0.759 -19.562 9.312 1 94.56 39 LYS B C 1
ATOM 1687 O O . LYS B 1 39 ? -0.332 -20.609 9.789 1 94.56 39 LYS B O 1
ATOM 1692 N N . GLU B 1 40 ? -0.404 -19.109 8.156 1 96.06 40 GLU B N 1
ATOM 1693 C CA . GLU B 1 40 ? 0.568 -19.828 7.328 1 96.06 40 GLU B CA 1
ATOM 1694 C C . GLU B 1 40 ? 1.993 -19.391 7.656 1 96.06 40 GLU B C 1
ATOM 1696 O O . GLU B 1 40 ? 2.955 -19.938 7.109 1 96.06 40 GLU B O 1
ATOM 1701 N N . GLY B 1 41 ? 2.174 -18.375 8.531 1 95.88 41 GLY B N 1
ATOM 1702 C CA . GLY B 1 41 ? 3.49 -17.922 8.953 1 95.88 41 GLY B CA 1
ATOM 1703 C C . GLY B 1 41 ? 4.113 -16.922 7.992 1 95.88 41 GLY B C 1
ATOM 1704 O O . GLY B 1 41 ? 5.324 -16.703 8.023 1 95.88 41 GLY B O 1
ATOM 1705 N N . ILE B 1 42 ? 3.35 -16.469 7.051 1 97 42 ILE B N 1
ATOM 1706 C CA . ILE B 1 42 ? 3.818 -15.438 6.129 1 97 42 ILE B CA 1
ATOM 1707 C C . ILE B 1 42 ? 2.85 -14.258 6.141 1 97 42 ILE B C 1
ATOM 1709 O O . ILE B 1 42 ? 1.893 -14.242 6.918 1 97 42 ILE B O 1
ATOM 1713 N N . THR B 1 43 ? 3.172 -13.195 5.336 1 96.25 43 THR B N 1
ATOM 1714 C CA . THR B 1 43 ? 2.346 -12 5.309 1 96.25 43 THR B CA 1
ATOM 1715 C C . THR B 1 43 ? 1.912 -11.672 3.881 1 96.25 43 THR B C 1
ATOM 1717 O O . THR B 1 43 ? 2.365 -12.305 2.928 1 96.25 43 THR B O 1
ATOM 1720 N N . ALA B 1 44 ? 1.057 -10.688 3.791 1 96.25 44 ALA B N 1
ATOM 1721 C CA . ALA B 1 44 ? 0.528 -10.25 2.502 1 96.25 44 ALA B CA 1
ATOM 1722 C C . ALA B 1 44 ? 1.648 -9.766 1.588 1 96.25 44 ALA B C 1
ATOM 1724 O O . ALA B 1 44 ? 1.505 -9.766 0.363 1 96.25 44 ALA B O 1
ATOM 1725 N N . SER B 1 45 ? 2.787 -9.352 2.105 1 95.25 45 SER B N 1
ATOM 1726 C CA . SER B 1 45 ? 3.912 -8.875 1.308 1 95.25 45 SER B CA 1
ATOM 1727 C C . SER B 1 45 ? 4.52 -10.008 0.48 1 95.25 45 SER B C 1
ATOM 1729 O O . SER B 1 45 ? 5.23 -9.75 -0.496 1 95.25 45 SER B O 1
ATOM 1731 N N . HIS B 1 46 ? 4.262 -11.188 0.82 1 97.31 46 HIS B N 1
ATOM 1732 C CA . HIS B 1 46 ? 4.809 -12.344 0.115 1 97.31 46 HIS B CA 1
ATOM 1733 C C . HIS B 1 46 ? 3.863 -12.82 -0.982 1 97.31 46 HIS B C 1
ATOM 1735 O O . HIS B 1 46 ? 4.262 -13.586 -1.862 1 97.31 46 HIS B O 1
ATOM 1741 N N . ALA B 1 47 ? 2.641 -12.367 -0.971 1 96.19 47 ALA B N 1
ATOM 1742 C CA . ALA B 1 47 ? 1.574 -12.867 -1.836 1 96.19 47 ALA B CA 1
ATOM 1743 C C . ALA B 1 47 ? 1.914 -12.648 -3.307 1 96.19 47 ALA B C 1
ATOM 1745 O O . ALA B 1 47 ? 1.685 -13.523 -4.145 1 96.19 47 ALA B O 1
ATOM 1746 N N . PRO B 1 48 ? 2.482 -11.484 -3.666 1 94.56 48 PRO B N 1
ATOM 1747 C CA . PRO B 1 48 ? 2.793 -11.273 -5.082 1 94.56 48 PRO B CA 1
ATOM 1748 C C . PRO B 1 48 ? 3.75 -12.328 -5.637 1 94.56 48 PRO B C 1
ATOM 1750 O O . PRO B 1 48 ? 3.588 -12.781 -6.777 1 94.56 48 PRO B O 1
ATOM 1753 N N . ILE B 1 49 ? 4.652 -12.766 -4.855 1 96.06 49 ILE B N 1
ATOM 1754 C CA . ILE B 1 49 ? 5.641 -13.742 -5.293 1 96.06 49 ILE B CA 1
ATOM 1755 C C . ILE B 1 49 ? 4.957 -15.086 -5.539 1 96.06 49 ILE B C 1
ATOM 1757 O O . ILE B 1 49 ? 5.145 -15.703 -6.594 1 96.06 49 ILE B O 1
ATOM 1761 N N . LEU B 1 50 ? 4.152 -15.5 -4.613 1 97.25 50 LEU B N 1
ATOM 1762 C CA . LEU B 1 50 ? 3.439 -16.766 -4.734 1 97.25 50 LEU B CA 1
ATOM 1763 C C . LEU B 1 50 ? 2.48 -16.75 -5.918 1 97.25 50 LEU B C 1
ATOM 1765 O O . LEU B 1 50 ? 2.389 -17.719 -6.668 1 97.25 50 LEU B O 1
ATOM 1769 N N . SER B 1 51 ? 1.794 -15.672 -6.051 1 94.44 51 SER B N 1
ATOM 1770 C CA . SER B 1 51 ? 0.847 -15.531 -7.152 1 94.44 51 SER B CA 1
ATOM 1771 C C . SER B 1 51 ? 1.558 -15.578 -8.5 1 94.44 51 SER B C 1
ATOM 1773 O O . SER B 1 51 ? 1.065 -16.188 -9.445 1 94.44 51 SER B O 1
ATOM 1775 N N . TYR B 1 52 ? 2.676 -14.883 -8.578 1 93.62 52 TYR B N 1
ATOM 1776 C CA . TYR B 1 52 ? 3.439 -14.852 -9.82 1 93.62 52 TYR B CA 1
ATOM 1777 C C . TYR B 1 52 ? 3.924 -16.25 -10.195 1 93.62 52 TYR B C 1
ATOM 1779 O O . TYR B 1 52 ? 3.848 -16.641 -11.367 1 93.62 52 TYR B O 1
ATOM 1787 N N . LEU B 1 53 ? 4.371 -16.984 -9.273 1 95.69 53 LEU B N 1
ATOM 1788 C CA . LEU B 1 53 ? 4.898 -18.312 -9.516 1 95.69 53 LEU B CA 1
ATOM 1789 C C . LEU B 1 53 ? 3.775 -19.297 -9.852 1 95.69 53 LEU B C 1
ATOM 1791 O O . LEU B 1 53 ? 4 -20.297 -10.539 1 95.69 53 LEU B O 1
ATOM 1795 N N . LEU B 1 54 ? 2.623 -19.016 -9.297 1 93.75 54 LEU B N 1
ATOM 1796 C CA . LEU B 1 54 ? 1.467 -19.828 -9.68 1 93.75 54 LEU B CA 1
ATOM 1797 C C . LEU B 1 54 ? 1.143 -19.641 -11.156 1 93.75 54 LEU B C 1
ATOM 1799 O O . LEU B 1 54 ? 0.801 -20.609 -11.844 1 93.75 54 LEU B O 1
ATOM 1803 N N . TYR B 1 55 ? 1.262 -18.469 -11.594 1 89.56 55 TYR B N 1
ATOM 1804 C CA . TYR B 1 55 ? 0.933 -18.109 -12.969 1 89.56 55 TYR B CA 1
ATOM 1805 C C . TYR B 1 55 ? 2.027 -18.562 -13.93 1 89.56 55 TYR B C 1
ATOM 1807 O O . TYR B 1 55 ? 1.738 -19.109 -14.992 1 89.56 55 TYR B O 1
ATOM 1815 N N . LYS B 1 56 ? 3.338 -18.406 -13.609 1 90.88 56 LYS B N 1
ATOM 1816 C CA . LYS B 1 56 ? 4.453 -18.641 -14.523 1 90.88 56 LYS B CA 1
ATOM 1817 C C . LYS B 1 56 ? 5.062 -20.031 -14.305 1 90.88 56 LYS B C 1
ATOM 1819 O O . LYS B 1 56 ? 5.809 -20.516 -15.156 1 90.88 56 LYS B O 1
ATOM 1824 N N . ASP B 1 57 ? 4.785 -20.688 -13.156 1 90.5 57 ASP B N 1
ATOM 1825 C CA . ASP B 1 57 ? 5.328 -21.969 -12.734 1 90.5 57 ASP B CA 1
ATOM 1826 C C . ASP B 1 57 ? 6.789 -21.844 -12.305 1 90.5 57 ASP B C 1
ATOM 1828 O O . ASP B 1 57 ? 7.133 -22.125 -11.156 1 90.5 57 ASP B O 1
ATOM 1832 N N . ILE B 1 58 ? 7.645 -21.328 -13.328 1 92.81 58 ILE B N 1
ATOM 1833 C CA . ILE B 1 58 ? 9.047 -21.078 -13.031 1 92.81 58 ILE B CA 1
ATOM 1834 C C . ILE B 1 58 ? 9.398 -19.625 -13.336 1 92.81 58 ILE B C 1
ATOM 1836 O O . ILE B 1 58 ? 8.969 -19.094 -14.359 1 92.81 58 ILE B O 1
ATOM 1840 N N . SER B 1 59 ? 10.109 -19.031 -12.367 1 94.25 59 SER B N 1
ATOM 1841 C CA . SER B 1 59 ? 10.562 -17.672 -12.602 1 94.25 59 SER B CA 1
ATOM 1842 C C . SER B 1 59 ? 11.836 -17.359 -11.82 1 94.25 59 SER B C 1
ATOM 1844 O O . SER B 1 59 ? 12.43 -18.25 -11.219 1 94.25 59 SER B O 1
ATOM 1846 N N . TYR B 1 60 ? 12.32 -16.078 -11.969 1 94.5 60 TYR B N 1
ATOM 1847 C CA . TYR B 1 60 ? 13.555 -15.617 -11.352 1 94.5 60 TYR B CA 1
ATOM 1848 C C . TYR B 1 60 ? 13.305 -14.398 -10.469 1 94.5 60 TYR B C 1
ATOM 1850 O O . TYR B 1 60 ? 12.344 -13.664 -10.68 1 94.5 60 TYR B O 1
ATOM 1858 N N . GLN B 1 61 ? 14.148 -14.328 -9.469 1 94.25 61 GLN B N 1
ATOM 1859 C CA . GLN B 1 61 ? 14.016 -13.242 -8.508 1 94.25 61 GLN B CA 1
ATOM 1860 C C . GLN B 1 61 ? 13.938 -11.891 -9.219 1 94.25 61 GLN B C 1
ATOM 1862 O O . GLN B 1 61 ? 13.07 -11.07 -8.906 1 94.25 61 GLN B O 1
ATOM 1867 N N . GLU B 1 62 ? 14.773 -11.719 -10.18 1 93.19 62 GLU B N 1
ATOM 1868 C CA . GLU B 1 62 ? 14.844 -10.445 -10.898 1 93.19 62 GLU B CA 1
ATOM 1869 C C . GLU B 1 62 ? 13.555 -10.18 -11.672 1 93.19 62 GLU B C 1
ATOM 1871 O O . GLU B 1 62 ? 13.07 -9.047 -11.703 1 93.19 62 GLU B O 1
ATOM 1876 N N . GLU B 1 63 ? 13.047 -11.148 -12.266 1 92.31 63 GLU B N 1
ATOM 1877 C CA . GLU B 1 63 ? 11.812 -11.016 -13.039 1 92.31 63 GLU B CA 1
ATOM 1878 C C . GLU B 1 63 ? 10.633 -10.641 -12.148 1 92.31 63 GLU B C 1
ATOM 1880 O O . GLU B 1 63 ? 9.844 -9.758 -12.492 1 92.31 63 GLU B O 1
ATOM 1885 N N . ILE B 1 64 ? 10.539 -11.297 -11.031 1 92.81 64 ILE B N 1
ATOM 1886 C CA . ILE B 1 64 ? 9.453 -11.031 -10.094 1 92.81 64 ILE B CA 1
ATOM 1887 C C . ILE B 1 64 ? 9.578 -9.609 -9.547 1 92.81 64 ILE B C 1
ATOM 1889 O O . ILE B 1 64 ? 8.594 -8.859 -9.531 1 92.81 64 ILE B O 1
ATOM 1893 N N . GLY B 1 65 ? 10.758 -9.234 -9.141 1 93.5 65 GLY B N 1
ATOM 1894 C CA . GLY B 1 65 ? 11 -7.883 -8.656 1 93.5 65 GLY B CA 1
ATOM 1895 C C . GLY B 1 65 ? 10.656 -6.816 -9.68 1 93.5 65 GLY B C 1
ATOM 1896 O O . GLY B 1 65 ? 10 -5.824 -9.352 1 93.5 65 GLY B O 1
ATOM 1897 N N . ASN B 1 66 ? 11.039 -7.031 -10.938 1 89.56 66 ASN B N 1
ATOM 1898 C CA . ASN B 1 66 ? 10.773 -6.098 -12.023 1 89.56 66 ASN B CA 1
ATOM 1899 C C . ASN B 1 66 ? 9.273 -5.977 -12.312 1 89.56 66 ASN B C 1
ATOM 1901 O O . ASN B 1 66 ? 8.781 -4.887 -12.594 1 89.56 66 ASN B O 1
ATOM 1905 N N . HIS B 1 67 ? 8.617 -7.109 -12.258 1 87.06 67 HIS B N 1
ATOM 1906 C CA . HIS B 1 67 ? 7.191 -7.133 -12.555 1 87.06 67 HIS B CA 1
ATOM 1907 C C . HIS B 1 67 ? 6.398 -6.312 -11.547 1 87.06 67 HIS B C 1
ATOM 1909 O O . HIS B 1 67 ? 5.504 -5.555 -11.922 1 87.06 67 HIS B O 1
ATOM 1915 N N . PHE B 1 68 ? 6.738 -6.387 -10.281 1 89.31 68 PHE B N 1
ATOM 1916 C CA . PHE B 1 68 ? 5.961 -5.742 -9.227 1 89.31 68 PHE B CA 1
ATOM 1917 C C . PHE B 1 68 ? 6.652 -4.477 -8.742 1 89.31 68 PHE B C 1
ATOM 1919 O O . PHE B 1 68 ? 6.156 -3.797 -7.84 1 89.31 68 PHE B O 1
ATOM 1926 N N . LYS B 1 69 ? 7.828 -4.156 -9.344 1 89.38 69 LYS B N 1
ATOM 1927 C CA . LYS B 1 69 ? 8.609 -2.971 -8.992 1 89.38 69 LYS B CA 1
ATOM 1928 C C . LYS B 1 69 ? 9.016 -2.992 -7.523 1 89.38 69 LYS B C 1
ATOM 1930 O O . LYS B 1 69 ? 8.828 -2.008 -6.809 1 89.38 69 LYS B O 1
ATOM 1935 N N . ILE B 1 70 ? 9.477 -4.125 -7.16 1 91.25 70 ILE B N 1
ATOM 1936 C CA . ILE B 1 70 ? 10.039 -4.332 -5.828 1 91.25 70 ILE B CA 1
ATOM 1937 C C . ILE B 1 70 ? 11.562 -4.348 -5.902 1 91.25 70 ILE B C 1
ATOM 1939 O O . ILE B 1 70 ? 12.141 -4.941 -6.816 1 91.25 70 ILE B O 1
ATOM 1943 N N . ASP B 1 71 ? 12.172 -3.713 -4.992 1 90.38 71 ASP B N 1
ATOM 1944 C CA . ASP B 1 71 ? 13.625 -3.605 -5.039 1 90.38 71 ASP B CA 1
ATOM 1945 C C . ASP B 1 71 ? 14.281 -4.949 -4.742 1 90.38 71 ASP B C 1
ATOM 1947 O O . ASP B 1 71 ? 13.695 -5.801 -4.074 1 90.38 71 ASP B O 1
ATOM 1951 N N . LYS B 1 72 ? 15.531 -5.039 -5.141 1 92.5 72 LYS B N 1
ATOM 1952 C CA . LYS B 1 72 ? 16.266 -6.297 -5.125 1 92.5 72 LYS B CA 1
ATOM 1953 C C . LYS B 1 72 ? 16.422 -6.828 -3.705 1 92.5 72 LYS B C 1
ATOM 1955 O O . LYS B 1 72 ? 16.297 -8.031 -3.471 1 92.5 72 LYS B O 1
ATOM 1960 N N . GLY B 1 73 ? 16.719 -5.977 -2.744 1 93.88 73 GLY B N 1
ATOM 1961 C CA . GLY B 1 73 ? 16.891 -6.41 -1.368 1 93.88 73 GLY B CA 1
ATOM 1962 C C . GLY B 1 73 ? 15.625 -6.957 -0.743 1 93.88 73 GLY B C 1
ATOM 1963 O O . GLY B 1 73 ? 15.656 -7.992 -0.076 1 93.88 73 GLY B O 1
ATOM 1964 N N . SER B 1 74 ? 14.547 -6.297 -0.971 1 93.69 74 SER B N 1
ATOM 1965 C CA . SER B 1 74 ? 13.258 -6.707 -0.427 1 93.69 74 SER B CA 1
ATOM 1966 C C . SER B 1 74 ? 12.805 -8.031 -1.024 1 93.69 74 SER B C 1
ATOM 1968 O O . SER B 1 74 ? 12.32 -8.914 -0.306 1 93.69 74 SER B O 1
ATOM 1970 N N . ILE B 1 75 ? 12.938 -8.156 -2.328 1 95.56 75 ILE B N 1
ATOM 1971 C CA . ILE B 1 75 ? 12.508 -9.383 -2.986 1 95.56 75 ILE B CA 1
ATOM 1972 C C . ILE B 1 75 ? 13.359 -10.555 -2.502 1 95.56 75 ILE B C 1
ATOM 1974 O O . ILE B 1 75 ? 12.852 -11.656 -2.299 1 95.56 75 ILE B O 1
ATOM 1978 N N . ALA B 1 76 ? 14.672 -10.367 -2.311 1 96.06 76 ALA B N 1
ATOM 1979 C CA . ALA B 1 76 ? 15.57 -11.406 -1.826 1 96.06 76 ALA B CA 1
ATOM 1980 C C . ALA B 1 76 ? 15.156 -11.883 -0.435 1 96.06 76 ALA B C 1
ATOM 1982 O O . ALA B 1 76 ? 15.125 -13.086 -0.167 1 96.06 76 ALA B O 1
ATOM 1983 N N . ARG B 1 77 ? 14.859 -10.945 0.369 1 97 77 ARG B N 1
ATOM 1984 C CA . ARG B 1 77 ? 14.445 -11.273 1.729 1 97 77 ARG B CA 1
ATOM 1985 C C . ARG B 1 77 ? 13.133 -12.062 1.725 1 97 77 ARG B C 1
ATOM 1987 O O . ARG B 1 77 ? 12.977 -13.023 2.486 1 97 77 ARG B O 1
ATOM 1994 N N . SER B 1 78 ? 12.242 -11.633 0.927 1 97.44 78 SER B N 1
ATOM 1995 C CA . SER B 1 78 ? 10.961 -12.32 0.836 1 97.44 78 SER B CA 1
ATOM 1996 C C . SER B 1 78 ? 11.125 -13.742 0.316 1 97.44 78 SER B C 1
ATOM 1998 O O . SER B 1 78 ? 10.516 -14.68 0.84 1 97.44 78 SER B O 1
ATOM 2000 N N . ILE B 1 79 ? 11.945 -13.852 -0.672 1 97.31 79 ILE B N 1
ATOM 2001 C CA . ILE B 1 79 ? 12.188 -15.164 -1.259 1 97.31 79 ILE B CA 1
ATOM 2002 C C . ILE B 1 79 ? 12.852 -16.078 -0.228 1 97.31 79 ILE B C 1
ATOM 2004 O O . ILE B 1 79 ? 12.492 -17.25 -0.103 1 97.31 79 ILE B O 1
ATOM 2008 N N . GLN B 1 80 ? 13.828 -15.57 0.463 1 97.44 80 GLN B N 1
ATOM 2009 C CA . GLN B 1 80 ? 14.492 -16.328 1.514 1 97.44 80 GLN B CA 1
ATOM 2010 C C . GLN B 1 80 ? 13.492 -16.812 2.557 1 97.44 80 GLN B C 1
ATOM 2012 O O . GLN B 1 80 ? 13.523 -17.984 2.955 1 97.44 80 GLN B O 1
ATOM 2017 N N . LYS B 1 81 ? 12.633 -15.977 2.945 1 97.94 81 LYS B N 1
ATOM 2018 C CA . LYS B 1 81 ? 11.617 -16.328 3.934 1 97.94 81 LYS B CA 1
ATOM 2019 C C . LYS B 1 81 ? 10.688 -17.422 3.4 1 97.94 81 LYS B C 1
ATOM 2021 O O . LYS B 1 81 ? 10.375 -18.375 4.109 1 97.94 81 LYS B O 1
ATOM 2026 N N . LEU B 1 82 ? 10.258 -17.281 2.197 1 98.44 82 LEU B N 1
ATOM 2027 C CA . LEU B 1 82 ? 9.344 -18.25 1.582 1 98.44 82 LEU B CA 1
ATOM 2028 C C . LEU B 1 82 ? 10.016 -19.609 1.417 1 98.44 82 LEU B C 1
ATOM 2030 O O . LEU B 1 82 ? 9.367 -20.641 1.567 1 98.44 82 LEU B O 1
ATOM 2034 N N . GLN B 1 83 ? 11.281 -19.531 1.096 1 98.06 83 GLN B N 1
ATOM 2035 C CA . GLN B 1 83 ? 12.039 -20.766 0.993 1 98.06 83 GLN B CA 1
ATOM 2036 C C . GLN B 1 83 ? 12.172 -21.453 2.352 1 98.06 83 GLN B C 1
ATOM 2038 O O . GLN B 1 83 ? 11.961 -22.656 2.469 1 98.06 83 GLN B O 1
ATOM 2043 N N . GLU B 1 84 ? 12.57 -20.703 3.355 1 97.81 84 GLU B N 1
ATOM 2044 C CA . GLU B 1 84 ? 12.727 -21.219 4.711 1 97.81 84 GLU B CA 1
ATOM 2045 C C . GLU B 1 84 ? 11.43 -21.828 5.223 1 97.81 84 GLU B C 1
ATOM 2047 O O . GLU B 1 84 ? 11.445 -22.828 5.941 1 97.81 84 GLU B O 1
ATOM 2052 N N . LYS B 1 85 ? 10.289 -21.297 4.828 1 98.06 85 LYS B N 1
ATOM 2053 C CA . LYS B 1 85 ? 8.977 -21.766 5.277 1 98.06 85 LYS B CA 1
ATOM 2054 C C . LYS B 1 85 ? 8.422 -22.828 4.336 1 98.06 85 LYS B C 1
ATOM 2056 O O . LYS B 1 85 ? 7.277 -23.266 4.492 1 98.06 85 LYS B O 1
ATOM 2061 N N . GLN B 1 86 ? 9.203 -23.156 3.318 1 98.19 86 GLN B N 1
ATOM 2062 C CA . GLN B 1 86 ? 8.93 -24.281 2.432 1 98.19 86 GLN B CA 1
ATOM 2063 C C . GLN B 1 86 ? 7.762 -23.969 1.499 1 98.19 86 GLN B C 1
ATOM 2065 O O . GLN B 1 86 ? 6.961 -24.844 1.189 1 98.19 86 GLN B O 1
ATOM 2070 N N . PHE B 1 87 ? 7.629 -22.75 1.083 1 98.69 87 PHE B N 1
ATOM 2071 C CA . PHE B 1 87 ? 6.613 -22.375 0.109 1 98.69 87 PHE B CA 1
ATOM 2072 C C . PHE B 1 87 ? 7.18 -22.406 -1.306 1 98.69 87 PHE B C 1
ATOM 2074 O O . PHE B 1 87 ? 6.43 -22.547 -2.275 1 98.69 87 PHE B O 1
ATOM 2081 N N . ILE B 1 88 ? 8.523 -22.203 -1.428 1 98.38 88 ILE B N 1
ATOM 2082 C CA . ILE B 1 88 ? 9.117 -22.156 -2.76 1 98.38 88 ILE B CA 1
ATOM 2083 C C . ILE B 1 88 ? 10.375 -23.031 -2.801 1 98.38 88 ILE B C 1
ATOM 2085 O O . ILE B 1 88 ? 11.016 -23.25 -1.771 1 98.38 88 ILE B O 1
ATOM 2089 N N . ASN B 1 89 ? 10.617 -23.547 -3.951 1 97.75 89 ASN B N 1
ATOM 2090 C CA . ASN B 1 89 ? 11.898 -24.156 -4.293 1 97.75 89 ASN B CA 1
ATOM 2091 C C . ASN B 1 89 ? 12.828 -23.172 -4.973 1 97.75 89 ASN B C 1
ATOM 2093 O O . ASN B 1 89 ? 12.391 -22.375 -5.809 1 97.75 89 ASN B O 1
ATOM 2097 N N . LYS B 1 90 ? 13.969 -23.141 -4.535 1 95.5 90 LYS B N 1
ATOM 2098 C CA . LYS B 1 90 ? 15.023 -22.359 -5.156 1 95.5 90 LYS B CA 1
ATOM 2099 C C . LYS B 1 90 ? 16.172 -23.25 -5.633 1 95.5 90 LYS B C 1
ATOM 2101 O O . LYS B 1 90 ? 16.859 -23.875 -4.824 1 95.5 90 LYS B O 1
ATOM 2106 N N . GLU B 1 91 ? 16.359 -23.344 -6.898 1 93.38 91 GLU B N 1
ATOM 2107 C CA . GLU B 1 91 ? 17.359 -24.25 -7.469 1 93.38 91 GLU B CA 1
ATOM 2108 C C . GLU B 1 91 ? 18.219 -23.531 -8.508 1 93.38 91 GLU B C 1
ATOM 2110 O O . GLU B 1 91 ? 17.75 -22.625 -9.188 1 93.38 91 GLU B O 1
ATOM 2115 N N . ILE B 1 92 ? 19.406 -23.969 -8.625 1 90 92 ILE B N 1
ATOM 2116 C CA . ILE B 1 92 ? 20.297 -23.406 -9.633 1 90 92 ILE B CA 1
ATOM 2117 C C . ILE B 1 92 ? 19.812 -23.781 -11.023 1 90 92 ILE B C 1
ATOM 2119 O O . ILE B 1 92 ? 19.406 -24.938 -11.258 1 90 92 ILE B O 1
ATOM 2123 N N . ASP B 1 93 ? 19.797 -22.766 -11.867 1 85.25 93 ASP B N 1
ATOM 2124 C CA . ASP B 1 93 ? 19.453 -23.016 -13.266 1 85.25 93 ASP B CA 1
ATOM 2125 C C . ASP B 1 93 ? 20.594 -23.75 -13.984 1 85.25 93 ASP B C 1
ATOM 2127 O O . ASP B 1 93 ? 21.688 -23.203 -14.133 1 85.25 93 ASP B O 1
ATOM 2131 N N . GLU B 1 94 ? 20.297 -24.891 -14.43 1 85.31 94 GLU B N 1
ATOM 2132 C CA . GLU B 1 94 ? 21.328 -25.703 -15.07 1 85.31 94 GLU B CA 1
ATOM 2133 C C . GLU B 1 94 ? 21.859 -25.047 -16.344 1 85.31 94 GLU B C 1
ATOM 2135 O O . GLU B 1 94 ? 23.016 -25.234 -16.719 1 85.31 94 GLU B O 1
ATOM 2140 N N . ASN B 1 95 ? 21.031 -24.281 -16.938 1 87.25 95 ASN B N 1
ATOM 2141 C CA . ASN B 1 95 ? 21.391 -23.594 -18.172 1 87.25 95 ASN B CA 1
ATOM 2142 C C . ASN B 1 95 ? 22.031 -22.234 -17.906 1 87.25 95 ASN B C 1
ATOM 2144 O O . ASN B 1 95 ? 22.594 -21.625 -18.812 1 87.25 95 ASN B O 1
ATOM 2148 N N . ASN B 1 96 ? 21.812 -21.766 -16.797 1 81.12 96 ASN B N 1
ATOM 2149 C CA . ASN B 1 96 ? 22.406 -20.516 -16.328 1 81.12 96 ASN B CA 1
ATOM 2150 C C . ASN B 1 96 ? 22.75 -20.578 -14.844 1 81.12 96 ASN B C 1
ATOM 2152 O O . ASN B 1 96 ? 21.922 -20.219 -14 1 81.12 96 ASN B O 1
ATOM 2156 N N . ARG B 1 97 ? 23.922 -20.922 -14.508 1 78.31 97 ARG B N 1
ATOM 2157 C CA . ARG B 1 97 ? 24.297 -21.281 -13.141 1 78.31 97 ARG B CA 1
ATOM 2158 C C . ARG B 1 97 ? 24.359 -20.031 -12.258 1 78.31 97 ARG B C 1
ATOM 2160 O O . ARG B 1 97 ? 24.5 -20.141 -11.039 1 78.31 97 ARG B O 1
ATOM 2167 N N . ARG B 1 98 ? 24.172 -18.938 -12.836 1 81.12 98 ARG B N 1
ATOM 2168 C CA . ARG B 1 98 ? 24.234 -17.719 -12.047 1 81.12 98 ARG B CA 1
ATOM 2169 C C . ARG B 1 98 ? 22.859 -17.281 -11.594 1 81.12 98 ARG B C 1
ATOM 2171 O O . ARG B 1 98 ? 22.719 -16.312 -10.828 1 81.12 98 ARG B O 1
ATOM 2178 N N . LYS B 1 99 ? 21.938 -18.047 -12.102 1 86.06 99 LYS B N 1
ATOM 2179 C CA . LYS B 1 99 ? 20.578 -17.688 -11.742 1 86.06 99 LYS B CA 1
ATOM 2180 C C . LYS B 1 99 ? 19.875 -18.812 -10.984 1 86.06 99 LYS B C 1
ATOM 2182 O O . LYS B 1 99 ? 20.141 -19.984 -11.234 1 86.06 99 LYS B O 1
ATOM 2187 N N . TYR B 1 100 ? 19.156 -18.375 -10.062 1 91.5 100 TYR B N 1
ATOM 2188 C CA . TYR B 1 100 ? 18.328 -19.344 -9.359 1 91.5 100 TYR B CA 1
ATOM 2189 C C . TYR B 1 100 ? 16.906 -19.344 -9.914 1 91.5 100 TYR B C 1
ATOM 2191 O O . TYR B 1 100 ? 16.328 -18.281 -10.172 1 91.5 100 TYR B O 1
ATOM 2199 N N . GLN B 1 101 ? 16.484 -20.562 -10.148 1 95.19 101 GLN B N 1
ATOM 2200 C CA . GLN B 1 101 ? 15.094 -20.75 -10.539 1 95.19 101 GLN B CA 1
ATOM 2201 C C . GLN B 1 101 ? 14.195 -20.922 -9.32 1 95.19 101 GLN B C 1
ATOM 2203 O O . GLN B 1 101 ? 14.562 -21.609 -8.367 1 95.19 101 GLN B O 1
ATOM 2208 N N . LEU B 1 102 ? 13.07 -20.266 -9.414 1 97.62 102 LEU B N 1
ATOM 2209 C CA . LEU B 1 102 ? 12.102 -20.328 -8.328 1 97.62 102 LEU B CA 1
ATOM 2210 C C . LEU B 1 102 ? 10.828 -21.047 -8.773 1 97.62 102 LEU B C 1
ATOM 2212 O O . LEU B 1 102 ? 10.359 -20.828 -9.898 1 97.62 102 LEU B O 1
ATOM 2216 N N . SER B 1 103 ? 1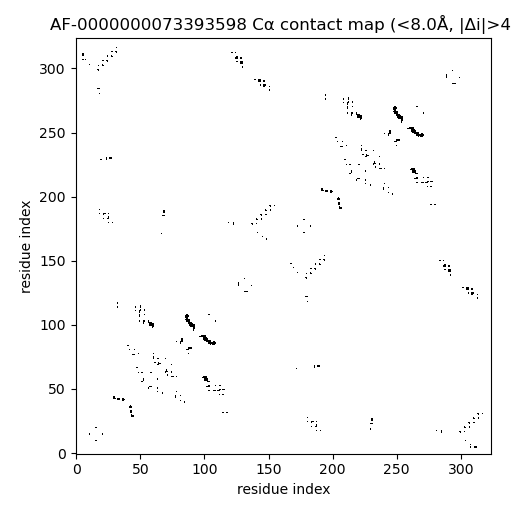0.344 -21.922 -7.973 1 97.62 103 SER B N 1
ATOM 2217 C CA . SER B 1 103 ? 9.07 -22.594 -8.211 1 97.62 103 SER B CA 1
ATOM 2218 C C . SER B 1 103 ? 8.328 -22.859 -6.906 1 97.62 103 SER B C 1
ATOM 2220 O O . SER B 1 103 ? 8.906 -22.766 -5.824 1 97.62 103 SER B O 1
ATOM 2222 N N . LEU B 1 104 ? 7.016 -23.156 -7.078 1 98.31 104 LEU B N 1
ATOM 2223 C CA . LEU B 1 104 ? 6.219 -23.406 -5.883 1 98.31 104 LEU B CA 1
ATOM 2224 C C . LEU B 1 104 ? 6.398 -24.844 -5.402 1 98.31 104 LEU B C 1
ATOM 2226 O O . LEU B 1 104 ? 6.488 -25.766 -6.215 1 98.31 104 LEU B O 1
ATOM 2230 N N . THR B 1 105 ? 6.488 -25.016 -4.086 1 98.44 105 THR B N 1
ATOM 2231 C CA . THR B 1 105 ? 6.25 -26.328 -3.506 1 98.44 105 THR B CA 1
ATOM 2232 C C . THR B 1 105 ? 4.762 -26.672 -3.527 1 98.44 105 THR B C 1
ATOM 2234 O O . THR B 1 105 ? 3.941 -25.859 -3.975 1 98.44 105 THR B O 1
ATOM 2237 N N . GLU B 1 106 ? 4.41 -27.875 -3.045 1 98 106 GLU B N 1
ATOM 2238 C CA . GLU B 1 106 ? 2.996 -28.219 -2.918 1 98 106 GLU B CA 1
ATOM 2239 C C . GLU B 1 106 ? 2.291 -27.297 -1.923 1 98 106 GLU B C 1
ATOM 2241 O O . GLU B 1 106 ? 1.171 -26.859 -2.172 1 98 106 GLU B O 1
ATOM 2246 N N . LYS B 1 107 ? 2.955 -27.078 -0.834 1 98.19 107 LYS B N 1
ATOM 2247 C CA . LYS B 1 107 ? 2.441 -26.156 0.167 1 98.19 107 LYS B CA 1
ATOM 2248 C C . LYS B 1 107 ? 2.271 -24.75 -0.418 1 98.19 107 LYS B C 1
ATOM 2250 O O . LYS B 1 107 ? 1.241 -24.109 -0.209 1 98.19 107 LYS B O 1
ATOM 2255 N N . GLY B 1 108 ? 3.281 -24.328 -1.137 1 98.38 108 GLY B N 1
ATOM 2256 C CA . GLY B 1 108 ? 3.238 -23.031 -1.789 1 98.38 108 GLY B CA 1
ATOM 2257 C C . GLY B 1 108 ? 2.105 -22.906 -2.789 1 98.38 108 GLY B C 1
ATOM 2258 O O . GLY B 1 108 ? 1.455 -21.859 -2.867 1 98.38 108 GLY B O 1
ATOM 2259 N N . ARG B 1 109 ? 1.9 -23.953 -3.486 1 97.44 109 ARG B N 1
ATOM 2260 C CA . ARG B 1 109 ? 0.845 -23.953 -4.492 1 97.44 109 ARG B CA 1
ATOM 2261 C C . ARG B 1 109 ? -0.532 -23.859 -3.846 1 97.44 109 ARG B C 1
ATOM 2263 O O . ARG B 1 109 ? -1.403 -23.125 -4.328 1 97.44 109 ARG B O 1
ATOM 2270 N N . THR B 1 110 ? -0.708 -24.594 -2.824 1 98.06 110 THR B N 1
ATOM 2271 C CA . THR B 1 110 ? -1.973 -24.562 -2.098 1 98.06 110 THR B CA 1
ATOM 2272 C C . THR B 1 110 ? -2.283 -23.156 -1.591 1 98.06 110 THR B C 1
ATOM 2274 O O . THR B 1 110 ? -3.396 -22.656 -1.768 1 98.06 110 THR B O 1
ATOM 2277 N N . VAL B 1 111 ? -1.356 -22.531 -1.011 1 98 111 VAL B N 1
ATOM 2278 C CA . VAL B 1 111 ? -1.535 -21.188 -0.451 1 98 111 VAL B CA 1
ATOM 2279 C C . VAL B 1 111 ? -1.725 -20.172 -1.578 1 98 111 VAL B C 1
ATOM 2281 O O . VAL B 1 111 ? -2.543 -19.266 -1.468 1 98 111 VAL B O 1
ATOM 2284 N N . ALA B 1 112 ? -0.962 -20.344 -2.658 1 96.81 112 ALA B N 1
ATOM 2285 C CA . ALA B 1 112 ? -1.092 -19.453 -3.809 1 96.81 112 ALA B CA 1
ATOM 2286 C C . ALA B 1 112 ? -2.5 -19.516 -4.395 1 96.81 112 ALA B C 1
ATOM 2288 O O . ALA B 1 112 ? -3.064 -18.484 -4.777 1 96.81 112 ALA B O 1
ATOM 2289 N N . LEU B 1 113 ? -3.031 -20.672 -4.465 1 96.38 113 LEU B N 1
ATOM 2290 C CA . LEU B 1 113 ? -4.387 -20.844 -4.977 1 96.38 113 LEU B CA 1
ATOM 2291 C C . LEU B 1 113 ? -5.402 -20.172 -4.062 1 96.38 113 LEU B C 1
ATOM 2293 O O . LEU B 1 113 ? -6.359 -19.547 -4.535 1 96.38 113 LEU B O 1
ATOM 2297 N N . LYS B 1 114 ? -5.203 -20.297 -2.801 1 97.25 114 LYS B N 1
ATOM 2298 C CA . LYS B 1 114 ? -6.09 -19.641 -1.848 1 97.25 114 LYS B CA 1
ATOM 2299 C C . LYS B 1 114 ? -5.988 -18.125 -1.97 1 97.25 114 LYS B C 1
ATOM 2301 O O . LYS B 1 114 ? -6.996 -17.422 -1.882 1 97.25 114 LYS B O 1
ATOM 2306 N N . ILE B 1 115 ? -4.781 -17.625 -2.129 1 95.81 115 ILE B N 1
ATOM 2307 C CA . ILE B 1 115 ? -4.582 -16.188 -2.336 1 95.81 115 ILE B CA 1
ATOM 2308 C C . ILE B 1 115 ? -5.359 -15.734 -3.568 1 95.81 115 ILE B C 1
ATOM 2310 O O . ILE B 1 115 ? -6.023 -14.695 -3.541 1 95.81 115 ILE B O 1
ATOM 2314 N N . MET B 1 116 ? -5.238 -16.484 -4.613 1 94.31 116 MET B N 1
ATOM 2315 C CA . MET B 1 116 ? -5.969 -16.172 -5.84 1 94.31 116 MET B CA 1
ATOM 2316 C C . MET B 1 116 ? -7.469 -16.094 -5.574 1 94.31 116 MET B C 1
ATOM 2318 O O . MET B 1 116 ? -8.141 -15.172 -6.047 1 94.31 116 MET B O 1
ATOM 2322 N N . ASP B 1 117 ? -7.977 -17.016 -4.855 1 95.25 117 ASP B N 1
ATOM 2323 C CA . ASP B 1 117 ? -9.398 -17.031 -4.516 1 95.25 117 ASP B CA 1
ATOM 2324 C C . ASP B 1 117 ? -9.781 -15.797 -3.707 1 95.25 117 ASP B C 1
ATOM 2326 O O . ASP B 1 117 ? -10.82 -15.18 -3.965 1 95.25 117 ASP B O 1
ATOM 2330 N N . LEU B 1 118 ? -9.008 -15.547 -2.736 1 94.31 118 LEU B N 1
ATOM 2331 C CA . LEU B 1 118 ? -9.273 -14.391 -1.89 1 94.31 118 LEU B CA 1
ATOM 2332 C C . LEU B 1 118 ? -9.234 -13.102 -2.703 1 94.31 118 LEU B C 1
ATOM 2334 O O . LEU B 1 118 ? -10.062 -12.203 -2.496 1 94.31 118 LEU B O 1
ATOM 2338 N N . ASN B 1 119 ? -8.25 -12.992 -3.604 1 93.12 119 ASN B N 1
ATOM 2339 C CA . ASN B 1 119 ? -8.172 -11.844 -4.5 1 93.12 119 ASN B CA 1
ATOM 2340 C C . ASN B 1 119 ? -9.438 -11.703 -5.344 1 93.12 119 ASN B C 1
ATOM 2342 O O . ASN B 1 119 ? -9.984 -10.609 -5.477 1 93.12 119 ASN B O 1
ATOM 2346 N N . ASN B 1 120 ? -9.867 -12.773 -5.91 1 92.12 120 ASN B N 1
ATOM 2347 C CA . ASN B 1 120 ? -11.07 -12.773 -6.734 1 92.12 120 ASN B CA 1
ATOM 2348 C C . ASN B 1 120 ? -12.297 -12.344 -5.938 1 92.12 120 ASN B C 1
ATOM 2350 O O . ASN B 1 120 ? -13.094 -11.539 -6.414 1 92.12 120 ASN B O 1
ATOM 2354 N N . GLU B 1 121 ? -12.422 -12.906 -4.773 1 93.12 121 GLU B N 1
ATOM 2355 C CA . GLU B 1 121 ? -13.547 -12.555 -3.912 1 93.12 121 GLU B CA 1
ATOM 2356 C C . GLU B 1 121 ? -13.523 -11.078 -3.549 1 93.12 121 GLU B C 1
ATOM 2358 O O . GLU B 1 121 ? -14.562 -10.406 -3.59 1 93.12 121 GLU B O 1
ATOM 2363 N N . TRP B 1 122 ? -12.391 -10.609 -3.156 1 93.38 122 TRP B N 1
ATOM 2364 C CA . TRP B 1 122 ? -12.219 -9.211 -2.779 1 93.38 122 TRP B CA 1
ATOM 2365 C C . TRP B 1 122 ? -12.57 -8.289 -3.943 1 93.38 122 TRP B C 1
ATOM 2367 O O . TRP B 1 122 ? -13.344 -7.34 -3.783 1 93.38 122 TRP B O 1
ATOM 2377 N N . GLU B 1 123 ? -12.031 -8.555 -5.129 1 91.06 123 GLU B N 1
ATOM 2378 C CA . GLU B 1 123 ? -12.25 -7.723 -6.305 1 91.06 123 GLU B CA 1
ATOM 2379 C C . GLU B 1 123 ? -13.711 -7.766 -6.746 1 91.06 123 GLU B C 1
ATOM 2381 O O . GLU B 1 123 ? -14.266 -6.746 -7.164 1 91.06 123 GLU B O 1
ATOM 2386 N N . ASN B 1 124 ? -14.312 -8.938 -6.715 1 89.94 124 ASN B N 1
ATOM 2387 C CA . ASN B 1 124 ? -15.719 -9.062 -7.09 1 89.94 124 ASN B CA 1
ATOM 2388 C C . ASN B 1 124 ? -16.609 -8.195 -6.215 1 89.94 124 ASN B C 1
ATOM 2390 O O . ASN B 1 124 ? -17.578 -7.617 -6.695 1 89.94 124 ASN B O 1
ATOM 2394 N N . GLN B 1 125 ? -16.297 -8.18 -4.934 1 89.69 125 GLN B N 1
ATOM 2395 C CA . GLN B 1 125 ? -17.062 -7.34 -4.02 1 89.69 125 GLN B CA 1
ATOM 2396 C C . GLN B 1 125 ? -16.875 -5.859 -4.352 1 89.69 125 GLN B C 1
ATOM 2398 O O . GLN B 1 125 ? -17.828 -5.082 -4.305 1 89.69 125 GLN B O 1
ATOM 2403 N N . ILE B 1 126 ? -15.68 -5.469 -4.727 1 89.31 126 ILE B N 1
ATOM 2404 C CA . ILE B 1 126 ? -15.383 -4.09 -5.109 1 89.31 126 ILE B CA 1
ATOM 2405 C C . ILE B 1 126 ? -16.172 -3.725 -6.367 1 89.31 126 ILE B C 1
ATOM 2407 O O . ILE B 1 126 ? -16.797 -2.662 -6.43 1 89.31 126 ILE B O 1
ATOM 2411 N N . TYR B 1 127 ? -16.125 -4.598 -7.379 1 86.56 127 TYR B N 1
ATOM 2412 C CA . TYR B 1 127 ? -16.812 -4.328 -8.641 1 86.56 127 TYR B CA 1
ATOM 2413 C C . TYR B 1 127 ? -18.312 -4.242 -8.445 1 86.56 127 TYR B C 1
ATOM 2415 O O . TYR B 1 127 ? -18.984 -3.436 -9.094 1 86.56 127 TYR B O 1
ATOM 2423 N N . SER B 1 128 ? -18.828 -5.039 -7.617 1 84.31 128 SER B N 1
ATOM 2424 C CA . SER B 1 128 ? -20.266 -5.062 -7.352 1 84.31 128 SER B CA 1
ATOM 2425 C C . SER B 1 128 ? -20.719 -3.758 -6.707 1 84.31 128 SER B C 1
ATOM 2427 O O . SER B 1 128 ? -21.812 -3.271 -6.992 1 84.31 128 SER B O 1
ATOM 2429 N N . THR B 1 129 ? -19.906 -3.205 -5.91 1 79.62 129 THR B N 1
ATOM 2430 C CA . THR B 1 129 ? -20.25 -1.977 -5.203 1 79.62 129 THR B CA 1
ATOM 2431 C C . THR B 1 129 ? -20.141 -0.77 -6.129 1 79.62 129 THR B C 1
ATOM 2433 O O . THR B 1 129 ? -20.906 0.185 -6.008 1 79.62 129 THR B O 1
ATOM 2436 N N . CYS B 1 130 ? -19.188 -0.684 -7.043 1 77.88 130 CYS B N 1
ATOM 2437 C CA . CYS B 1 130 ? -18.906 0.481 -7.875 1 77.88 130 CYS B CA 1
ATOM 2438 C C . CYS B 1 130 ? -19.812 0.5 -9.109 1 77.88 130 CYS B C 1
ATOM 2440 O O . CYS B 1 130 ? -19.938 1.53 -9.766 1 77.88 130 CYS B O 1
ATOM 2442 N N . ASN B 1 131 ? -20.578 -0.389 -9.258 1 72 131 ASN B N 1
ATOM 2443 C CA . ASN B 1 131 ? -21.453 -0.469 -10.422 1 72 131 ASN B CA 1
ATOM 2444 C C . ASN B 1 131 ? -20.734 -0.046 -11.695 1 72 131 ASN B C 1
ATOM 2446 O O . ASN B 1 131 ? -21.297 0.66 -12.531 1 72 131 ASN B O 1
ATOM 2450 N N . THR B 1 132 ? -19.547 -0.062 -11.758 1 68.31 132 THR B N 1
ATOM 2451 C CA . THR B 1 132 ? -18.766 0.288 -12.938 1 68.31 132 THR B CA 1
ATOM 2452 C C . THR B 1 132 ? -18.219 -0.965 -13.617 1 68.31 132 THR B C 1
ATOM 2454 O O . THR B 1 132 ? -18.078 -2.01 -12.977 1 68.31 132 THR B O 1
ATOM 2457 N N . ASP B 1 133 ? -18.062 -0.75 -14.852 1 76.75 133 ASP B N 1
ATOM 2458 C CA . ASP B 1 133 ? -17.484 -1.813 -15.672 1 76.75 133 ASP B CA 1
ATOM 2459 C C . ASP B 1 133 ? -16.078 -2.143 -15.211 1 76.75 133 ASP B C 1
ATOM 2461 O O . ASP B 1 133 ? -15.234 -1.249 -15.086 1 76.75 133 ASP B O 1
ATOM 2465 N N . GLU B 1 134 ? -15.898 -3.375 -14.875 1 80.06 134 GLU B N 1
ATOM 2466 C CA . GLU B 1 134 ? -14.602 -3.904 -14.461 1 80.06 134 GLU B CA 1
ATOM 2467 C C . GLU B 1 134 ? -13.492 -3.482 -15.43 1 80.06 134 GLU B C 1
ATOM 2469 O O . GLU B 1 134 ? -12.422 -3.053 -15 1 80.06 134 GLU B O 1
ATOM 2474 N N . LYS B 1 135 ? -13.836 -3.492 -16.625 1 79.81 135 LYS B N 1
ATOM 2475 C CA . LYS B 1 135 ? -12.859 -3.176 -17.656 1 79.81 135 LYS B CA 1
ATOM 2476 C C . LYS B 1 135 ? -12.422 -1.715 -17.578 1 79.81 135 LYS B C 1
ATOM 2478 O O . LYS B 1 135 ? -11.25 -1.397 -17.781 1 79.81 135 LYS B O 1
ATOM 2483 N N . GLN B 1 136 ? -13.289 -0.901 -17.266 1 79.5 136 GLN B N 1
ATOM 2484 C CA . GLN B 1 136 ? -12.992 0.524 -17.172 1 79.5 136 GLN B CA 1
ATOM 2485 C C . GLN B 1 136 ? -12.094 0.82 -15.969 1 79.5 136 GLN B C 1
ATOM 2487 O O . GLN B 1 136 ? -11.172 1.629 -16.062 1 79.5 136 GLN B O 1
ATOM 2492 N N . ILE B 1 137 ? -12.375 0.144 -14.93 1 82.25 137 ILE B N 1
ATOM 2493 C CA . ILE B 1 137 ? -11.586 0.333 -13.719 1 82.25 137 ILE B CA 1
ATOM 2494 C C . ILE B 1 137 ? -10.156 -0.15 -13.961 1 82.25 137 ILE B C 1
ATOM 2496 O O . ILE B 1 137 ? -9.195 0.554 -13.641 1 82.25 137 ILE B O 1
ATOM 2500 N N . VAL B 1 138 ? -10.055 -1.255 -14.578 1 83.94 138 VAL B N 1
ATOM 2501 C CA . VAL B 1 138 ? -8.758 -1.871 -14.805 1 83.94 138 VAL B CA 1
ATOM 2502 C C . VAL B 1 138 ? -7.938 -1.008 -15.766 1 83.94 138 VAL B C 1
ATOM 2504 O O . VAL B 1 138 ? -6.742 -0.79 -15.547 1 83.94 138 VAL B O 1
ATOM 2507 N N . GLU B 1 139 ? -8.547 -0.507 -16.766 1 83.56 139 GLU B N 1
ATOM 2508 C CA . GLU B 1 139 ? -7.859 0.339 -17.734 1 83.56 139 GLU B CA 1
ATOM 2509 C C . GLU B 1 139 ? -7.379 1.638 -17.094 1 83.56 139 GLU B C 1
ATOM 2511 O O . GLU B 1 139 ? -6.277 2.109 -17.375 1 83.56 139 GLU B O 1
ATOM 2516 N N . LEU B 1 140 ? -8.227 2.189 -16.328 1 83.75 140 LEU B N 1
ATOM 2517 C CA . LEU B 1 140 ? -7.859 3.41 -15.617 1 83.75 140 LEU B CA 1
ATOM 2518 C C . LEU B 1 140 ? -6.68 3.162 -14.68 1 83.75 140 LEU B C 1
ATOM 2520 O O . LEU B 1 140 ? -5.73 3.945 -14.648 1 83.75 140 LEU B O 1
ATOM 2524 N N . MET B 1 141 ? -6.734 2.08 -13.953 1 88.38 141 MET B N 1
ATOM 2525 C CA . MET B 1 141 ? -5.672 1.746 -13.016 1 88.38 141 MET B CA 1
ATOM 2526 C C . MET B 1 141 ? -4.367 1.455 -13.75 1 88.38 141 MET B C 1
ATOM 2528 O O . MET B 1 141 ? -3.285 1.784 -13.258 1 88.38 141 MET B O 1
ATOM 2532 N N . ARG B 1 142 ? -4.523 0.833 -14.836 1 88 142 ARG B N 1
ATOM 2533 C CA . ARG B 1 142 ? -3.344 0.565 -15.656 1 88 142 ARG B CA 1
ATOM 2534 C C . ARG B 1 142 ? -2.652 1.862 -16.062 1 88 142 ARG B C 1
ATOM 2536 O O . ARG B 1 142 ? -1.431 1.982 -15.953 1 88 142 ARG B O 1
ATOM 2543 N N . LYS B 1 143 ? -3.387 2.809 -16.516 1 87.12 143 LYS B N 1
ATOM 2544 C CA . LYS B 1 143 ? -2.84 4.098 -16.938 1 87.12 143 LYS B CA 1
ATOM 2545 C C . LYS B 1 143 ? -2.164 4.812 -15.766 1 87.12 143 LYS B C 1
ATOM 2547 O O . LYS B 1 143 ? -1.077 5.371 -15.914 1 87.12 143 LYS B O 1
ATOM 2552 N N . ILE B 1 144 ? -2.834 4.773 -14.688 1 89.06 144 ILE B N 1
ATOM 2553 C CA . ILE B 1 144 ? -2.297 5.426 -13.5 1 89.06 144 ILE B CA 1
ATOM 2554 C C . ILE B 1 144 ? -0.997 4.746 -13.078 1 89.06 144 ILE B C 1
ATOM 2556 O O . ILE B 1 144 ? -0.037 5.414 -12.688 1 89.06 144 ILE B O 1
ATOM 2560 N N . THR B 1 145 ? -0.997 3.463 -13.125 1 91.44 145 THR B N 1
ATOM 2561 C CA . THR B 1 145 ? 0.191 2.695 -12.766 1 91.44 145 THR B CA 1
ATOM 2562 C C . THR B 1 145 ? 1.373 3.084 -13.648 1 91.44 145 THR B C 1
ATOM 2564 O O . THR B 1 145 ? 2.473 3.328 -13.148 1 91.44 145 THR B O 1
ATOM 2567 N N . ILE B 1 146 ? 1.126 3.15 -14.898 1 88.5 146 ILE B N 1
ATOM 2568 C CA . ILE B 1 146 ? 2.174 3.518 -15.844 1 88.5 146 ILE B CA 1
ATOM 2569 C C . ILE B 1 146 ? 2.689 4.918 -15.523 1 88.5 146 ILE B C 1
ATOM 2571 O O . ILE B 1 146 ? 3.902 5.148 -15.492 1 88.5 146 ILE B O 1
ATOM 2575 N N . SER B 1 147 ? 1.782 5.777 -15.289 1 89.44 147 SER B N 1
ATOM 2576 C CA . SER B 1 147 ? 2.16 7.141 -14.93 1 89.44 147 SER B CA 1
ATOM 2577 C C . SER B 1 147 ? 2.984 7.168 -13.648 1 89.44 147 SER B C 1
ATOM 2579 O O . SER B 1 147 ? 3.984 7.883 -13.562 1 89.44 147 SER B O 1
ATOM 2581 N N . SER B 1 148 ? 2.549 6.445 -12.641 1 92.81 148 SER B N 1
ATOM 2582 C CA . SER B 1 148 ? 3.246 6.426 -11.359 1 92.81 148 SER B CA 1
ATOM 2583 C C . SER B 1 148 ? 4.672 5.906 -11.508 1 92.81 148 SER B C 1
ATOM 2585 O O . SER B 1 148 ? 5.59 6.391 -10.844 1 92.81 148 SER B O 1
ATOM 2587 N N . ILE B 1 149 ? 4.859 4.965 -12.344 1 90.62 149 ILE B N 1
ATOM 2588 C CA . ILE B 1 149 ? 6.18 4.402 -12.602 1 90.62 149 ILE B CA 1
ATOM 2589 C C . ILE B 1 149 ? 7.059 5.449 -13.289 1 90.62 149 ILE B C 1
ATOM 2591 O O . ILE B 1 149 ? 8.227 5.613 -12.93 1 90.62 149 ILE B O 1
ATOM 2595 N N . ASN B 1 150 ? 6.449 6.137 -14.188 1 89.56 150 ASN B N 1
ATOM 2596 C CA . ASN B 1 150 ? 7.191 7.156 -14.922 1 89.56 150 ASN B CA 1
ATOM 2597 C C . ASN B 1 150 ? 7.617 8.305 -14.008 1 89.56 150 ASN B C 1
ATOM 2599 O O . ASN B 1 150 ? 8.719 8.836 -14.148 1 89.56 150 ASN B O 1
ATOM 2603 N N . ILE B 1 151 ? 6.766 8.688 -13.156 1 90.38 151 ILE B N 1
ATOM 2604 C CA . ILE B 1 151 ? 7.078 9.75 -12.211 1 90.38 151 ILE B CA 1
ATOM 2605 C C . ILE B 1 151 ? 8.273 9.344 -11.352 1 90.38 151 ILE B C 1
ATOM 2607 O O . ILE B 1 151 ? 9.203 10.133 -11.156 1 90.38 151 ILE B O 1
ATOM 2611 N N . GLN B 1 152 ? 8.242 8.156 -10.859 1 87.75 152 GLN B N 1
ATOM 2612 C CA . GLN B 1 152 ? 9.328 7.652 -10.023 1 87.75 152 GLN B CA 1
ATOM 2613 C C . GLN B 1 152 ? 10.641 7.598 -10.805 1 87.75 152 GLN B C 1
ATOM 2615 O O . GLN B 1 152 ? 11.688 7.98 -10.281 1 87.75 152 GLN B O 1
ATOM 2620 N N . LYS B 1 153 ? 10.586 7.195 -12.023 1 85.62 153 LYS B N 1
ATOM 2621 C CA . LYS B 1 153 ? 11.773 7.105 -12.859 1 85.62 153 LYS B CA 1
ATOM 2622 C C . LYS B 1 153 ? 12.367 8.484 -13.125 1 85.62 153 LYS B C 1
ATOM 2624 O O . LYS B 1 153 ? 13.586 8.664 -13.109 1 85.62 153 LYS B O 1
ATOM 2629 N N . ASN B 1 154 ? 11.523 9.414 -13.352 1 84.94 154 ASN B N 1
ATOM 2630 C CA . ASN B 1 154 ? 11.961 10.773 -13.633 1 84.94 154 ASN B CA 1
ATOM 2631 C C . ASN B 1 154 ? 12.602 11.422 -12.406 1 84.94 154 ASN B C 1
ATOM 2633 O O . ASN B 1 154 ? 13.555 12.195 -12.539 1 84.94 154 ASN B O 1
ATOM 2637 N N . THR B 1 155 ? 12.055 11.117 -11.297 1 84 155 THR B N 1
ATOM 2638 C CA . THR B 1 155 ? 12.609 11.656 -10.062 1 84 155 THR B CA 1
ATOM 2639 C C . THR B 1 155 ? 13.992 11.078 -9.797 1 84 155 THR B C 1
ATOM 2641 O O . THR B 1 155 ? 14.891 11.789 -9.336 1 84 155 THR B O 1
ATOM 2644 N N . GLN B 1 156 ? 14.203 9.82 -10.047 1 79.12 156 GLN B N 1
ATOM 2645 C CA . GLN B 1 156 ? 15.5 9.172 -9.859 1 79.12 156 GLN B CA 1
ATOM 2646 C C . GLN B 1 156 ? 16.547 9.75 -10.812 1 79.12 156 GLN B C 1
ATOM 2648 O O . GLN B 1 156 ? 17.703 9.922 -10.438 1 79.12 156 GLN B O 1
ATOM 2653 N N . LYS B 1 157 ? 16.141 10.086 -11.992 1 78.56 157 LYS B N 1
ATOM 2654 C CA . LYS B 1 157 ? 17.047 10.664 -12.984 1 78.56 157 LYS B CA 1
ATOM 2655 C C . LYS B 1 157 ? 17.484 12.07 -12.57 1 78.56 157 LYS B C 1
ATOM 2657 O O . LYS B 1 157 ? 18.641 12.438 -12.758 1 78.56 157 LYS B O 1
ATOM 2662 N N . GLU B 1 158 ? 16.562 12.758 -12.062 1 73.25 158 GLU B N 1
ATOM 2663 C CA . GLU B 1 158 ? 16.859 14.117 -11.625 1 73.25 158 GLU B CA 1
ATOM 2664 C C . GLU B 1 158 ? 17.859 14.117 -10.469 1 73.25 158 GLU B C 1
ATOM 2666 O O . GLU B 1 158 ? 18.719 14.992 -10.383 1 73.25 158 GLU B O 1
ATOM 2671 N N . GLU B 1 159 ? 17.75 13.164 -9.602 1 71.12 159 GLU B N 1
ATOM 2672 C CA . GLU B 1 159 ? 18.656 13.055 -8.469 1 71.12 159 GLU B CA 1
ATOM 2673 C C . GLU B 1 159 ? 20.062 12.641 -8.914 1 71.12 159 GLU B C 1
ATOM 2675 O O . GLU B 1 159 ? 21.047 13.016 -8.289 1 71.12 159 GLU B O 1
ATOM 2680 N N . LYS B 1 160 ? 20.109 11.836 -9.953 1 72.88 160 LYS B N 1
ATOM 2681 C CA . LYS B 1 160 ? 21.406 11.391 -10.461 1 72.88 160 LYS B CA 1
ATOM 2682 C C . LYS B 1 160 ? 22.109 12.516 -11.219 1 72.88 160 LYS B C 1
ATOM 2684 O O . LYS B 1 160 ? 23.344 12.586 -11.227 1 72.88 160 LYS B O 1
ATOM 2689 N N . ASN B 1 161 ? 21.328 13.359 -11.859 1 71.06 161 ASN B N 1
ATOM 2690 C CA . ASN B 1 161 ? 21.891 14.43 -12.672 1 71.06 161 ASN B CA 1
ATOM 2691 C C . ASN B 1 161 ? 22.156 15.68 -11.844 1 71.06 161 ASN B C 1
ATOM 2693 O O . ASN B 1 161 ? 22.734 16.656 -12.344 1 71.06 161 ASN B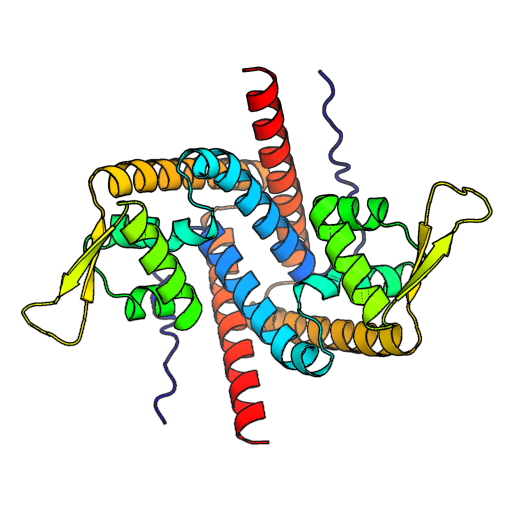 O 1
ATOM 2697 N N . GLY B 1 162 ? 21.547 15.766 -10.641 1 54.16 162 GLY B N 1
ATOM 2698 C CA . GLY B 1 162 ? 21.828 16.922 -9.812 1 54.16 162 GLY B CA 1
ATOM 2699 C C . GLY B 1 162 ? 22.891 16.656 -8.758 1 54.16 162 GLY B C 1
ATOM 2700 O O . GLY B 1 162 ? 23.797 17.453 -8.555 1 54.16 162 GLY B O 1
#

Sequence (324 aa):
MIFMKCDVNLFKNDDIKFITFISIIHRQYMIYLNNYLKKEGITASHAPILSYLLYKDISYQEEIGNHFKIDKGSIARSIQKLQEKQFINKEIDENNRRKYQLSLTEKGRTVALKIMDLNNEWENQIYSTCNTDEKQIVELMRKITISSINIQKNTQKEEKNGMIFMKCDVNLFKNDDIKFITFISIIHRQYMIYLNNYLKKEGITASHAPILSYLLYKDISYQEEIGNHFKIDKGSIARSIQKLQEKQFINKEIDENNRRKYQLSLTEKGRTVALKIMDLNNEWENQIYSTCNTDEKQIVELMRKITISSINIQKNTQKEEKNG

Nearest PDB structures (foldseek):
  3bpx-assembly1_A  TM=8.101E-01  e=3.452E-09  unclassified
  5h3r-assembly1_B  TM=7.986E-01  e=3.489E-07  Escherichia coli K-12
  3vb2-assembly1_A  TM=7.799E-01  e=7.849E-07  Escherichia coli K-12
  3vod-assembly1_A  TM=7.097E-01  e=7.849E-07  Escherichia coli K-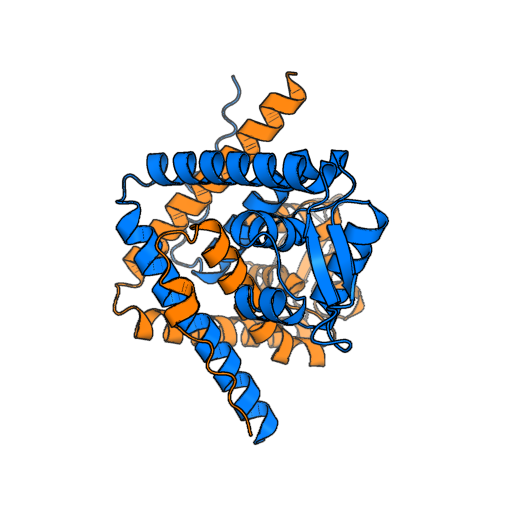12
  3voe-assembly1_A  TM=7.087E-01  e=7.849E-07  Escherichia coli K-12

Secondary structure (DSSP, 8-state):
-------TTTT-STT--HHHHHHHHHHHHHHHHHHHHGGGT--GGGHHHHHHHHHHSEEEHHHHHHHHT--HHHHHHHHHHHHHTTSEEEEEETTEEEEEEEEE-HHHHHHHHHHHHHHHHHHHHHHHHHTS-HHHHHHHHHHHHHHHHHHHHHHHHHHHH-/-------GGGG-STT--HHHHHHHHHHHHHHHHHHHHGGGT--GGGHHHHHHHHHHSEE-HHHHHHHHT--HHHHHHHHHHHHHTTSEEEEEETTEEEEEEEEE-HHHHHHHHHHHHHHHHHHHHHHHHHTS-HHHHHHHHHHHHHHHHHHHHHHHHHHHH-

InterPro domains:
  IPR000835 MarR-type HTH domain [PF01047] (56-99)
  IPR000835 MarR-type HTH domain [PR00598] (59-75)
  IPR000835 MarR-type HTH domain [PR00598] (76-91)
  IPR000835 MarR-type HTH domain [PR00598] (95-111)
  IPR000835 MarR-type HTH domain [PR00598] (125-145)
  IPR000835 MarR-type HTH domain [PS50995] (15-146)
  IPR000835 MarR-type HTH domain [SM00347] (35-135)
  IPR036388 Winged helix-like DNA-binding domain superfamily [G3DSA:1.10.10.10] (17-147)
  IPR036390 Winged helix DNA-binding domain superfamily [SSF46785] (17-146)

Organism: Methanobrevibacter smithii (strain ATCC 35061 / DSM 861 / OCM 144 / PS) (NCBI:txid420247)